Protein AF-A0A243RMI8-F1 (afdb_monomer)

Secondary structure (DSSP, 8-state):
------PPPPPPP-PPP----------------------S--------------------S------S-PPP---S-TTTHHHHHHHHHHHTT--HHHHHHHHHHHHHHHHHHHHHHHHHHT-TT-----GGGGTT-HHHHHHHHHHHHGGGSHHHHHHHHHHHHHHHHTTS-TT----HHHHHHHHHHHHHHHHHHHHHHHHHT-S-EEEEESS--HHHHGGGSTT-S--PPTTEEEEE-----

Structure (mmCIF, N/CA/C/O backbone):
data_AF-A0A243RMI8-F1
#
_entry.id   AF-A0A243RMI8-F1
#
loop_
_atom_site.group_PDB
_atom_site.id
_atom_site.type_symbol
_atom_site.label_atom_id
_atom_site.label_alt_id
_atom_site.label_comp_id
_atom_site.label_asym_id
_atom_site.label_entity_id
_atom_site.label_seq_id
_atom_site.pdbx_PDB_ins_code
_atom_site.Cartn_x
_atom_site.Cartn_y
_atom_site.Cartn_z
_atom_site.occupancy
_atom_site.B_iso_or_equiv
_atom_site.auth_seq_id
_atom_site.auth_comp_id
_atom_site.auth_asym_id
_atom_site.auth_atom_id
_atom_site.pdbx_PDB_model_num
ATOM 1 N N . MET A 1 1 ? 56.119 -25.050 -48.990 1.00 45.88 1 MET A N 1
ATOM 2 C CA . MET A 1 1 ? 56.875 -24.912 -47.726 1.00 45.88 1 MET A CA 1
ATOM 3 C C . MET A 1 1 ? 56.709 -23.487 -47.229 1.00 45.88 1 MET A C 1
ATOM 5 O O . MET A 1 1 ? 56.908 -22.583 -48.027 1.00 45.88 1 MET A O 1
ATOM 9 N N . GLY A 1 2 ? 56.338 -23.316 -45.955 1.00 44.62 2 GLY A N 1
ATOM 10 C CA . GLY A 1 2 ? 56.196 -22.021 -45.273 1.00 44.62 2 GLY A CA 1
ATOM 11 C C . GLY A 1 2 ? 54.748 -21.701 -44.867 1.00 44.62 2 GLY A C 1
ATOM 12 O O . GLY A 1 2 ? 53.971 -21.329 -45.742 1.00 44.62 2 GLY A O 1
ATOM 13 N N . PRO A 1 3 ? 54.362 -21.868 -43.586 1.00 52.00 3 PRO A N 1
ATOM 14 C CA . PRO A 1 3 ? 53.017 -21.576 -43.097 1.00 52.00 3 PRO A CA 1
ATOM 15 C C . PRO A 1 3 ? 52.927 -20.136 -42.568 1.00 52.00 3 PRO A C 1
ATOM 17 O O . PRO A 1 3 ? 53.835 -19.669 -41.885 1.00 52.00 3 PRO A O 1
ATOM 20 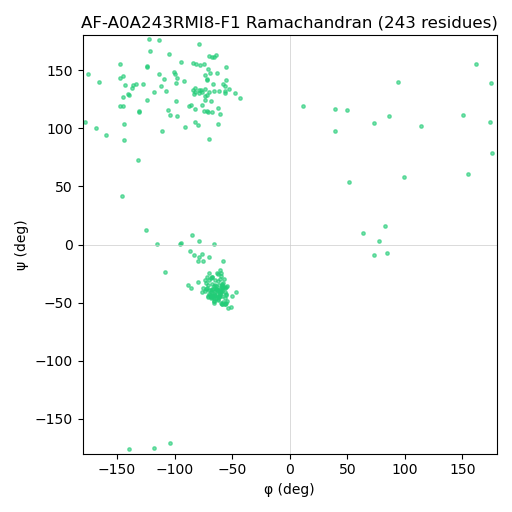N N . LEU A 1 4 ? 51.811 -19.452 -42.822 1.00 49.34 4 LEU A N 1
ATOM 21 C CA . LEU A 1 4 ? 51.423 -18.262 -42.063 1.00 49.34 4 LEU A CA 1
ATOM 22 C C . LEU A 1 4 ? 50.196 -18.609 -41.221 1.00 49.34 4 LEU A C 1
ATOM 24 O O . LEU A 1 4 ? 49.066 -18.648 -41.701 1.00 49.34 4 LEU A O 1
ATOM 28 N N . GLN A 1 5 ? 50.485 -18.921 -39.959 1.00 48.91 5 GLN A N 1
ATOM 29 C CA . GLN A 1 5 ? 49.562 -18.844 -38.834 1.00 48.91 5 GLN A CA 1
ATOM 30 C C . GLN A 1 5 ? 49.193 -17.373 -38.598 1.00 48.91 5 GLN A C 1
ATOM 32 O O . GLN A 1 5 ? 50.071 -16.515 -38.540 1.00 48.91 5 GLN A O 1
ATOM 37 N N . GLY A 1 6 ? 47.898 -17.102 -38.460 1.00 41.38 6 GLY A N 1
ATOM 38 C CA . GLY A 1 6 ? 47.343 -15.821 -38.032 1.00 41.38 6 GLY A CA 1
ATOM 39 C C . GLY A 1 6 ? 46.093 -16.084 -37.196 1.00 41.38 6 GLY A C 1
ATOM 40 O O . GLY A 1 6 ? 45.227 -16.852 -37.607 1.00 41.38 6 GLY A O 1
ATOM 41 N N . ASP A 1 7 ? 46.082 -15.503 -36.003 1.00 46.22 7 ASP A N 1
ATOM 42 C CA . ASP A 1 7 ? 45.309 -15.865 -34.814 1.00 46.22 7 ASP A CA 1
ATOM 43 C C . ASP A 1 7 ? 43.767 -15.677 -34.857 1.00 46.22 7 ASP A C 1
ATOM 45 O O . ASP A 1 7 ? 43.243 -14.902 -35.661 1.00 46.22 7 ASP A O 1
ATOM 49 N N . PRO A 1 8 ? 43.032 -16.353 -33.939 1.00 49.53 8 PRO A N 1
ATOM 50 C CA . PRO A 1 8 ? 41.584 -16.214 -33.696 1.00 49.53 8 PRO A CA 1
ATOM 51 C C . PRO A 1 8 ? 41.202 -14.960 -32.848 1.00 49.53 8 PRO A C 1
ATOM 53 O O . PRO A 1 8 ? 42.080 -14.237 -32.377 1.00 49.53 8 PRO A O 1
ATOM 56 N N . PRO A 1 9 ? 39.894 -14.639 -32.679 1.00 40.59 9 PRO A N 1
ATOM 57 C CA . PRO A 1 9 ? 39.406 -13.269 -32.492 1.00 40.59 9 PRO A CA 1
ATOM 58 C C . PRO A 1 9 ? 39.596 -12.671 -31.090 1.00 40.59 9 PRO A C 1
ATOM 60 O O . PRO A 1 9 ? 39.623 -13.356 -30.070 1.00 40.59 9 PRO A O 1
ATOM 63 N N . ALA A 1 10 ? 39.655 -11.337 -31.082 1.00 37.22 10 ALA A N 1
ATOM 64 C CA . ALA A 1 10 ? 39.884 -10.474 -29.934 1.00 37.22 10 ALA A CA 1
ATOM 65 C C . ALA A 1 10 ? 38.884 -10.664 -28.778 1.00 37.22 10 ALA A C 1
ATOM 67 O O . ALA A 1 10 ? 37.664 -10.625 -28.943 1.00 37.22 10 ALA A O 1
ATOM 68 N N . CYS A 1 11 ? 39.458 -10.770 -27.581 1.00 32.94 11 CYS A N 1
ATOM 69 C CA . CYS A 1 11 ? 38.806 -10.679 -26.285 1.00 32.94 11 CYS A CA 1
ATOM 70 C C . CYS A 1 11 ? 38.062 -9.346 -26.086 1.00 32.94 11 CYS A C 1
ATOM 72 O O . CYS A 1 11 ? 38.587 -8.264 -26.355 1.00 32.94 11 CYS A O 1
ATOM 74 N N . PHE A 1 12 ? 36.866 -9.436 -25.503 1.00 38.78 12 PHE A N 1
ATOM 75 C CA . PHE A 1 12 ? 36.129 -8.320 -24.911 1.00 38.78 12 PHE A CA 1
ATOM 76 C C . PHE A 1 12 ? 36.968 -7.612 -23.830 1.00 38.78 12 PHE A C 1
ATOM 78 O O . PHE A 1 12 ? 37.460 -8.283 -22.918 1.00 38.78 12 PHE A O 1
ATOM 85 N N . PRO A 1 13 ? 37.104 -6.274 -23.844 1.00 39.97 13 PRO A N 1
ATOM 86 C CA . PRO A 1 13 ? 37.744 -5.574 -22.745 1.00 39.97 13 PRO A CA 1
ATOM 87 C C . PRO A 1 13 ? 36.787 -5.414 -21.556 1.00 39.97 13 PRO A C 1
ATOM 89 O O . PRO A 1 13 ? 35.638 -4.989 -21.678 1.00 39.97 13 PRO A O 1
ATOM 92 N N . HIS A 1 14 ? 37.329 -5.733 -20.384 1.00 35.00 14 HIS A N 1
ATOM 93 C CA . HIS A 1 14 ? 36.782 -5.492 -19.057 1.00 35.00 14 HIS A CA 1
ATOM 94 C C . HIS A 1 14 ? 36.170 -4.090 -18.892 1.00 35.00 14 HIS A C 1
ATOM 96 O O . HIS A 1 14 ? 36.841 -3.068 -19.059 1.00 35.00 14 HIS A O 1
ATOM 102 N N . ALA A 1 15 ? 34.909 -4.048 -18.458 1.00 34.84 15 ALA A N 1
ATOM 103 C CA . ALA A 1 15 ? 34.264 -2.841 -17.961 1.00 34.84 15 ALA A CA 1
ATOM 104 C C . ALA A 1 15 ? 34.989 -2.335 -16.700 1.00 34.84 15 ALA A C 1
ATOM 106 O O . ALA A 1 15 ? 35.036 -3.012 -15.672 1.00 34.84 15 ALA A O 1
ATOM 107 N N . ARG A 1 16 ? 35.562 -1.129 -16.774 1.00 36.12 16 ARG A N 1
ATOM 108 C CA . ARG A 1 16 ? 36.109 -0.415 -15.612 1.00 36.12 16 ARG A CA 1
ATOM 109 C C . ARG A 1 16 ? 34.970 0.141 -14.741 1.00 36.12 16 ARG A C 1
ATOM 111 O O . ARG A 1 16 ? 33.963 0.593 -15.286 1.00 36.12 16 ARG A O 1
ATOM 118 N N . PRO A 1 17 ? 35.126 0.192 -13.406 1.00 36.47 17 PRO A N 1
ATOM 119 C CA . PRO A 1 17 ? 34.161 0.848 -12.533 1.00 36.47 17 PRO A CA 1
ATOM 120 C C . PRO A 1 17 ? 34.183 2.367 -12.759 1.00 36.47 17 PRO A C 1
ATOM 122 O O . PRO A 1 17 ? 35.222 3.017 -12.638 1.00 36.47 17 PRO A O 1
ATOM 125 N N . PHE A 1 18 ? 33.025 2.940 -13.087 1.00 36.47 18 PHE A N 1
ATOM 126 C CA . PHE A 1 18 ? 32.866 4.382 -13.254 1.00 36.47 18 PHE A CA 1
ATOM 127 C C . PHE A 1 18 ? 32.951 5.100 -11.897 1.00 36.47 18 PHE A C 1
ATOM 129 O O . PHE A 1 18 ? 32.071 4.977 -11.043 1.00 36.47 18 PHE A O 1
ATOM 136 N N . HIS A 1 19 ? 34.000 5.904 -11.727 1.00 32.19 19 HIS A N 1
ATOM 137 C CA . HIS A 1 19 ? 34.075 6.952 -10.714 1.00 32.19 19 HIS A CA 1
ATOM 138 C C . HIS A 1 19 ? 33.138 8.104 -11.108 1.00 32.19 19 HIS A C 1
ATOM 140 O O . HIS A 1 19 ? 33.372 8.784 -12.105 1.00 32.19 19 HIS A O 1
ATOM 146 N N . GLN A 1 20 ? 32.090 8.361 -10.320 1.00 37.81 20 GLN A N 1
ATOM 147 C CA . GLN A 1 20 ? 31.315 9.597 -10.455 1.00 37.81 20 GLN A CA 1
ATOM 148 C C . GLN A 1 20 ? 32.048 10.771 -9.777 1.00 37.81 20 GLN A C 1
ATOM 150 O O . GLN A 1 20 ? 32.417 10.655 -8.602 1.00 37.81 20 GLN A O 1
ATOM 155 N N . PRO A 1 21 ? 32.219 11.924 -10.451 1.00 31.17 21 PRO A N 1
ATOM 156 C CA . PRO A 1 21 ? 32.697 13.137 -9.804 1.00 31.17 21 PRO A CA 1
ATOM 157 C C . PRO A 1 21 ? 31.623 13.696 -8.862 1.00 31.17 21 PRO A C 1
ATOM 159 O O . PRO A 1 21 ? 30.456 13.859 -9.224 1.00 31.17 21 PRO A O 1
ATOM 162 N N . ARG A 1 22 ? 32.031 14.022 -7.630 1.00 36.34 22 ARG A N 1
ATOM 163 C CA . ARG A 1 22 ? 31.208 14.749 -6.656 1.00 36.34 22 ARG A CA 1
ATOM 164 C C . ARG A 1 22 ? 30.853 16.124 -7.228 1.00 36.34 22 ARG A C 1
ATOM 166 O O . ARG A 1 22 ? 31.725 16.981 -7.330 1.00 36.34 22 ARG A O 1
ATOM 173 N N . ARG A 1 23 ? 29.576 16.354 -7.544 1.00 29.33 23 ARG A N 1
ATOM 174 C CA . ARG A 1 23 ? 29.032 17.705 -7.755 1.00 29.33 23 ARG A CA 1
ATOM 175 C C . ARG A 1 23 ? 28.288 18.211 -6.509 1.00 29.33 23 ARG A C 1
ATOM 177 O O . ARG A 1 23 ? 27.745 17.406 -5.747 1.00 29.33 23 ARG A O 1
ATOM 184 N N . PRO A 1 24 ? 28.345 19.530 -6.255 1.00 28.62 24 PRO A N 1
ATOM 185 C CA . PRO A 1 24 ? 28.038 20.138 -4.966 1.00 28.62 24 PRO A CA 1
ATOM 186 C C . PRO A 1 24 ? 26.547 20.095 -4.621 1.00 28.62 24 PRO A C 1
ATOM 188 O O . PRO A 1 24 ? 25.669 20.107 -5.481 1.00 28.62 24 PRO A O 1
ATOM 191 N N . ARG A 1 25 ? 26.276 20.051 -3.312 1.00 34.84 25 ARG A N 1
ATOM 192 C CA . ARG A 1 25 ? 24.936 20.074 -2.721 1.00 34.84 25 ARG A CA 1
ATOM 193 C C . ARG A 1 25 ? 24.228 21.390 -3.055 1.00 34.84 25 ARG A C 1
ATOM 195 O O . ARG A 1 25 ? 24.451 22.383 -2.376 1.00 34.84 25 ARG A O 1
ATOM 202 N N . ALA A 1 26 ? 23.297 21.352 -4.000 1.00 27.03 26 ALA A N 1
ATOM 203 C CA . ALA A 1 26 ? 22.179 22.286 -4.050 1.00 27.03 26 ALA A CA 1
ATOM 204 C C . ALA A 1 26 ? 20.924 21.542 -3.569 1.00 27.03 26 ALA A C 1
ATOM 206 O O . ALA A 1 26 ? 20.466 20.593 -4.201 1.00 27.03 26 ALA A O 1
ATOM 207 N N . ARG A 1 27 ? 20.403 21.923 -2.398 1.00 27.81 27 ARG A N 1
ATOM 208 C CA . ARG A 1 27 ? 19.073 21.517 -1.928 1.00 27.81 27 ARG A CA 1
ATOM 209 C C . ARG A 1 27 ? 18.151 22.728 -2.063 1.00 27.81 27 ARG A C 1
ATOM 211 O O . ARG A 1 27 ? 18.365 23.683 -1.321 1.00 27.81 27 ARG A O 1
ATOM 218 N N . PRO A 1 28 ? 17.113 22.690 -2.909 1.00 27.44 28 PRO A N 1
ATOM 219 C CA . PRO A 1 28 ? 15.954 23.544 -2.719 1.00 27.44 28 PRO A CA 1
ATOM 220 C C . PRO A 1 28 ? 15.245 23.067 -1.449 1.00 27.44 28 PRO A C 1
ATOM 222 O O . PRO A 1 28 ? 14.791 21.924 -1.354 1.00 27.44 28 PRO A O 1
ATOM 225 N N . GLY A 1 29 ? 15.251 23.918 -0.428 1.00 26.33 29 GLY A N 1
ATOM 226 C CA . GLY A 1 29 ? 14.436 23.744 0.761 1.00 26.33 29 GLY A CA 1
ATOM 227 C C . GLY A 1 29 ? 12.998 24.149 0.463 1.00 26.33 29 GLY A C 1
ATOM 228 O O . GLY A 1 29 ? 12.755 25.218 -0.080 1.00 26.33 29 GLY A O 1
ATOM 229 N N . SER A 1 30 ? 12.055 23.307 0.869 1.00 25.58 30 SER A N 1
ATOM 230 C CA . SER A 1 30 ? 10.681 23.707 1.149 1.00 25.58 30 SER A CA 1
ATOM 231 C C . SER A 1 30 ? 10.330 23.110 2.511 1.00 25.58 30 SER A C 1
ATOM 233 O O . SER A 1 30 ? 10.407 21.898 2.730 1.00 25.58 30 SER A O 1
ATOM 235 N N . PHE A 1 31 ? 10.102 24.009 3.463 1.00 24.55 31 PHE A N 1
ATOM 236 C CA . PHE A 1 31 ? 9.778 23.773 4.863 1.00 24.55 31 PHE A CA 1
ATOM 237 C C . PHE A 1 31 ? 8.339 24.231 5.096 1.00 24.55 31 PHE A C 1
ATOM 239 O O . PHE A 1 31 ? 8.018 25.357 4.741 1.00 24.55 31 PHE A O 1
ATOM 246 N N . ALA A 1 32 ? 7.549 23.442 5.827 1.00 23.20 32 ALA A N 1
ATOM 247 C CA . ALA A 1 32 ? 6.541 23.969 6.748 1.00 23.20 32 ALA A CA 1
ATOM 248 C C . ALA A 1 32 ? 6.162 22.906 7.795 1.00 23.20 32 ALA A C 1
ATOM 250 O O . ALA A 1 32 ? 5.294 22.065 7.591 1.00 23.20 32 ALA A O 1
ATOM 251 N N . VAL A 1 33 ? 6.826 22.961 8.949 1.00 22.22 33 VAL A N 1
ATOM 252 C CA . VAL A 1 33 ? 6.236 22.598 10.243 1.00 22.22 33 VAL A CA 1
ATOM 253 C C . VAL A 1 33 ? 6.572 23.751 11.171 1.00 22.22 33 VAL A C 1
ATOM 255 O O . VAL A 1 33 ? 7.743 23.960 11.488 1.00 22.22 33 VAL A O 1
ATOM 258 N N . ARG A 1 34 ? 5.558 24.483 11.632 1.00 23.44 34 ARG A N 1
ATOM 259 C CA . ARG A 1 34 ? 5.648 25.251 12.874 1.00 23.44 34 ARG A CA 1
ATOM 260 C C . ARG A 1 34 ? 4.313 25.230 13.604 1.00 23.44 34 ARG A C 1
ATOM 262 O O . ARG A 1 34 ? 3.398 25.979 13.296 1.00 23.44 34 ARG A O 1
ATOM 269 N N . ALA A 1 35 ? 4.279 24.413 14.648 1.00 23.88 35 ALA A N 1
ATOM 270 C CA . ALA A 1 35 ? 3.612 24.780 15.881 1.00 23.88 35 ALA A CA 1
ATOM 271 C C . ALA A 1 35 ? 4.487 25.821 16.604 1.00 23.88 35 ALA A C 1
ATOM 273 O O . ALA A 1 35 ? 5.666 25.561 16.851 1.00 23.88 35 ALA A O 1
ATOM 274 N N . ARG A 1 36 ? 3.920 26.989 16.923 1.00 26.91 36 ARG A N 1
ATOM 275 C CA . ARG A 1 36 ? 4.076 27.685 18.217 1.00 26.91 36 ARG A CA 1
ATOM 276 C C . ARG A 1 36 ? 3.236 28.960 18.222 1.00 26.91 36 ARG A C 1
ATOM 278 O O . ARG A 1 36 ? 3.610 29.977 17.650 1.00 26.91 36 ARG A O 1
ATOM 285 N N . LEU A 1 37 ? 2.125 28.888 18.946 1.00 26.30 37 LEU A N 1
ATOM 286 C CA . LEU A 1 37 ? 1.492 30.040 19.570 1.00 26.30 37 LEU A CA 1
ATOM 287 C C . LEU A 1 37 ? 2.459 30.675 20.584 1.00 26.30 37 LEU A C 1
ATOM 289 O O . LEU A 1 37 ? 2.953 29.983 21.477 1.00 26.30 37 LEU A O 1
ATOM 293 N N . ARG A 1 38 ? 2.618 32.002 20.534 1.00 27.98 38 ARG A N 1
ATOM 294 C CA . ARG A 1 38 ? 2.615 32.828 21.751 1.00 27.98 38 ARG A CA 1
ATOM 295 C C . ARG A 1 38 ? 2.021 34.221 21.490 1.00 27.98 38 ARG A C 1
ATOM 297 O O . ARG A 1 38 ? 2.511 34.975 20.665 1.00 27.98 38 ARG A O 1
ATOM 304 N N . LYS A 1 39 ? 0.938 34.452 22.240 1.00 29.89 39 LYS A N 1
ATOM 305 C CA . LYS A 1 39 ? 0.170 35.651 22.624 1.00 29.89 39 LYS A CA 1
ATOM 306 C C . LYS A 1 39 ? 0.428 36.993 21.919 1.00 29.89 39 LYS A C 1
ATOM 308 O O . LYS A 1 39 ? 1.424 37.656 22.171 1.00 29.89 39 LYS A O 1
ATOM 313 N N . GLY A 1 40 ? -0.641 37.479 21.288 1.00 29.75 40 GLY A N 1
ATOM 314 C CA . GLY A 1 40 ? -0.995 38.894 21.191 1.00 29.75 40 GLY A CA 1
ATOM 315 C C . GLY A 1 40 ? -2.422 39.040 20.654 1.00 29.75 40 GLY A C 1
ATOM 316 O O . GLY A 1 40 ? -2.615 38.922 19.455 1.00 29.75 40 GLY A O 1
ATOM 317 N N . LYS A 1 41 ? -3.392 39.282 21.552 1.00 27.83 41 LYS A N 1
ATOM 318 C CA . LYS A 1 41 ? -4.857 39.427 21.346 1.00 27.83 41 LYS A CA 1
ATOM 319 C C . LYS A 1 41 ? -5.655 38.143 21.043 1.00 27.83 41 LYS A C 1
ATOM 321 O O . LYS A 1 41 ? -5.657 37.609 19.944 1.00 27.83 41 LYS A O 1
ATOM 326 N N . ALA A 1 42 ? -6.374 37.689 22.071 1.00 38.84 42 ALA A N 1
ATOM 327 C CA . ALA A 1 42 ? -7.432 36.679 22.003 1.00 38.84 42 ALA A CA 1
ATOM 328 C C . ALA A 1 42 ? -8.775 37.325 21.609 1.00 38.84 42 ALA A C 1
ATOM 330 O O . ALA A 1 42 ? -8.987 38.498 21.924 1.00 38.84 42 ALA A O 1
ATOM 331 N N . PRO A 1 43 ? -9.712 36.553 21.033 1.00 29.05 43 PRO A N 1
ATOM 332 C CA . PRO A 1 43 ? -10.990 36.406 21.737 1.00 29.05 43 PRO A CA 1
ATOM 333 C C . PRO A 1 43 ? -11.603 34.985 21.697 1.00 29.05 43 PRO A C 1
ATOM 335 O O . PRO A 1 43 ? -11.752 34.375 20.649 1.00 29.05 43 PRO A O 1
ATOM 338 N N 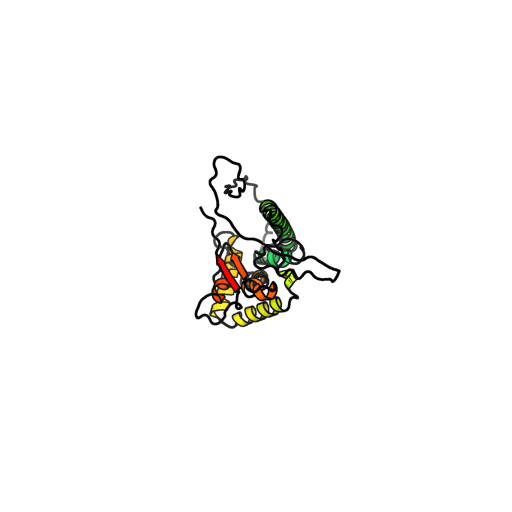. ARG A 1 44 ? -11.949 34.528 22.911 1.00 24.48 44 ARG A N 1
ATOM 339 C CA . ARG A 1 44 ? -13.128 33.771 23.402 1.00 24.48 44 ARG A CA 1
ATOM 340 C C . ARG A 1 44 ? -13.750 32.631 22.559 1.00 24.48 44 ARG A C 1
ATOM 342 O O . ARG A 1 44 ? -14.396 32.864 21.547 1.00 24.48 44 ARG A O 1
ATOM 349 N N . PHE A 1 45 ? -13.682 31.423 23.133 1.00 28.30 45 PHE A N 1
ATOM 350 C CA . PHE A 1 45 ? -14.582 30.278 22.905 1.00 28.30 45 PHE A CA 1
ATOM 351 C C . PHE A 1 45 ? -15.881 30.414 23.730 1.00 28.30 45 PHE A C 1
ATOM 353 O O . PHE A 1 45 ? -15.817 31.001 24.816 1.00 28.30 45 PHE A O 1
ATOM 360 N N . PRO A 1 46 ? -17.008 29.796 23.322 1.00 26.20 46 PRO A N 1
ATOM 361 C CA . PRO A 1 46 ? -18.079 29.401 24.235 1.00 26.20 46 PRO A CA 1
ATOM 362 C C . PRO A 1 46 ? -17.940 27.929 24.716 1.00 26.20 46 PRO A C 1
ATOM 364 O O . PRO A 1 46 ? -17.260 27.142 24.053 1.00 26.20 46 PRO A O 1
ATOM 367 N N . PRO A 1 47 ? -18.531 27.556 25.876 1.00 26.70 47 PRO A N 1
ATOM 368 C CA . PRO A 1 47 ? -18.103 26.411 26.688 1.00 26.70 47 PRO A CA 1
ATOM 369 C C . PRO A 1 47 ? -19.110 25.240 26.782 1.00 26.70 47 PRO A C 1
ATOM 371 O O . PRO A 1 47 ? -20.269 25.375 26.402 1.00 26.70 47 PRO A O 1
ATOM 374 N N . ALA A 1 48 ? -18.643 24.180 27.469 1.00 22.92 48 ALA A N 1
ATOM 375 C CA . ALA A 1 48 ? -19.385 23.137 28.210 1.00 22.92 48 ALA A CA 1
ATOM 376 C C . ALA A 1 48 ? -19.709 21.838 27.417 1.00 22.92 48 ALA A C 1
ATOM 378 O O . ALA A 1 48 ? -19.991 21.898 26.231 1.00 22.92 48 ALA A O 1
ATOM 379 N N . LEU A 1 49 ? -19.625 20.608 27.953 1.00 20.59 49 LEU A N 1
ATOM 380 C CA . LEU A 1 49 ? -19.670 20.092 29.331 1.00 20.59 49 LEU A CA 1
ATOM 381 C C . LEU A 1 49 ? -18.783 18.831 29.511 1.00 20.59 49 LEU A C 1
ATOM 383 O O . LEU A 1 49 ? -18.552 18.067 28.581 1.00 20.59 49 LEU A O 1
ATOM 387 N N . SER A 1 50 ? -18.356 18.618 30.754 1.00 23.52 50 SER A N 1
ATOM 388 C CA . SER A 1 50 ? -17.826 17.383 31.379 1.00 23.52 50 SER A CA 1
ATOM 389 C C . SER A 1 50 ? -18.810 17.012 32.525 1.00 23.52 50 SER A C 1
ATOM 391 O O . SER A 1 50 ? -19.716 17.822 32.749 1.00 23.52 50 SER A O 1
ATOM 393 N N . PRO A 1 51 ? -18.624 15.996 33.407 1.00 37.44 51 PRO A N 1
ATOM 394 C CA . PRO A 1 51 ? -17.888 14.711 33.380 1.00 37.44 51 PRO A CA 1
ATOM 395 C C . PRO A 1 51 ? -18.687 13.546 34.064 1.00 37.44 51 PRO A C 1
ATOM 397 O O . PRO A 1 51 ? -19.794 13.766 34.542 1.00 37.44 51 PRO A O 1
ATOM 400 N N . ALA A 1 52 ? -18.105 12.336 34.186 1.00 21.62 52 ALA A N 1
ATOM 401 C CA . ALA A 1 52 ? -18.129 11.427 35.370 1.00 21.62 52 ALA A CA 1
ATOM 402 C C . ALA A 1 52 ? -17.736 9.989 34.956 1.00 21.62 52 ALA A C 1
ATOM 404 O O . ALA A 1 52 ? -18.018 9.594 33.835 1.00 21.62 52 ALA A O 1
ATOM 405 N N . ALA A 1 53 ? -17.208 9.072 35.769 1.00 24.14 53 ALA A N 1
ATOM 406 C CA . ALA A 1 53 ? -16.303 9.020 36.922 1.00 24.14 53 ALA A CA 1
ATOM 407 C C . ALA A 1 53 ? -16.099 7.507 37.204 1.00 24.14 53 ALA A C 1
ATOM 409 O O . ALA A 1 53 ? -17.042 6.739 37.032 1.00 24.14 53 ALA A O 1
ATOM 410 N N . GLY A 1 54 ? -14.920 7.070 37.669 1.00 22.67 54 GLY A N 1
ATOM 411 C CA . GLY A 1 54 ? -14.743 5.729 38.260 1.00 22.67 54 GLY A CA 1
ATOM 412 C C . GLY A 1 54 ? -13.348 5.115 38.085 1.00 22.67 54 GLY A C 1
ATOM 413 O O . GLY A 1 54 ? -12.949 4.768 36.981 1.00 22.67 54 GLY A O 1
ATOM 414 N N . ARG A 1 55 ? -12.606 4.981 39.192 1.00 23.86 55 ARG A N 1
ATOM 415 C CA . ARG A 1 55 ? -11.335 4.230 39.352 1.00 23.86 55 ARG A CA 1
ATOM 416 C C . ARG A 1 55 ? -11.623 2.901 40.112 1.00 23.86 55 ARG A C 1
ATOM 418 O O . ARG A 1 55 ? -12.764 2.710 40.514 1.00 23.86 55 ARG A O 1
ATOM 425 N N . PRO A 1 56 ? -10.612 2.117 40.547 1.00 38.81 56 PRO A N 1
ATOM 426 C CA . PRO A 1 56 ? -9.759 1.180 39.797 1.00 38.81 56 PRO A CA 1
ATOM 427 C C . PRO A 1 56 ? -9.842 -0.261 40.384 1.00 38.81 56 PRO A C 1
ATOM 429 O O . PRO A 1 56 ? -10.460 -0.430 41.426 1.00 38.81 56 PRO A O 1
ATOM 432 N N . LEU A 1 57 ? -9.180 -1.276 39.787 1.00 22.12 57 LEU A N 1
ATOM 433 C CA . LEU A 1 57 ? -8.368 -2.310 40.490 1.00 22.12 57 LEU A CA 1
ATOM 434 C C . LEU A 1 57 ? -7.815 -3.438 39.571 1.00 22.12 57 LEU A C 1
ATOM 436 O O . L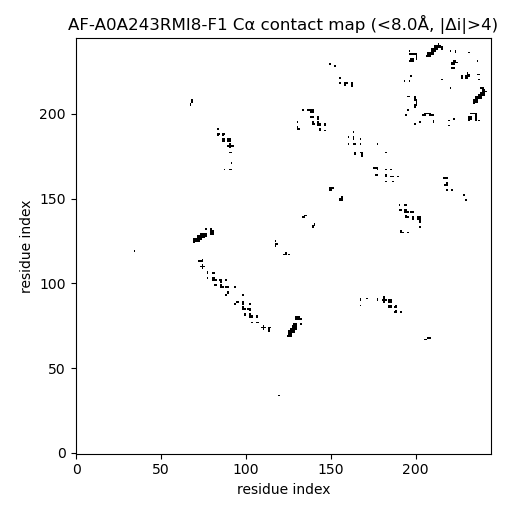EU A 1 57 ? -8.493 -3.947 38.689 1.00 22.12 57 LEU A O 1
ATOM 440 N N . SER A 1 58 ? -6.552 -3.779 39.867 1.00 22.12 58 SER A N 1
ATOM 441 C CA . SER A 1 58 ? -5.727 -4.999 39.694 1.00 22.12 58 SER A CA 1
ATOM 442 C C . SER A 1 58 ? -5.582 -5.782 38.368 1.00 22.12 58 SER A C 1
ATOM 444 O O . SER A 1 58 ? -6.471 -6.491 37.915 1.00 22.12 58 SER A O 1
ATOM 446 N N . THR A 1 59 ? -4.327 -5.764 37.892 1.00 28.86 59 THR A N 1
ATOM 447 C CA . THR A 1 59 ? -3.480 -6.870 37.381 1.00 28.86 59 THR A CA 1
ATOM 448 C C . THR A 1 59 ? -4.111 -7.975 36.528 1.00 28.86 59 THR A C 1
ATOM 450 O O . THR A 1 59 ? -4.534 -9.013 37.024 1.00 28.86 59 THR A O 1
ATOM 453 N N . GLY A 1 60 ? -3.972 -7.813 35.213 1.00 22.97 60 GLY A N 1
ATOM 454 C CA . GLY A 1 60 ? -4.127 -8.852 34.201 1.00 22.97 60 GLY A CA 1
ATOM 455 C C . GLY A 1 60 ? -3.546 -8.354 32.878 1.00 22.97 60 GLY A C 1
ATOM 456 O O . GLY A 1 60 ? -3.616 -7.174 32.563 1.00 22.97 60 GLY A O 1
ATOM 457 N N . ARG A 1 61 ? -2.860 -9.228 32.157 1.00 27.70 61 ARG A N 1
ATOM 458 C CA . ARG A 1 61 ? -1.979 -8.948 31.018 1.00 27.70 61 ARG A CA 1
ATOM 459 C C . ARG A 1 61 ? -2.785 -8.599 29.744 1.00 27.70 61 ARG A C 1
ATOM 461 O O . ARG A 1 61 ? -3.880 -9.112 29.569 1.00 27.70 61 ARG A O 1
ATOM 468 N N . VAL A 1 62 ? -2.146 -7.846 28.831 1.00 28.72 62 VAL A N 1
ATOM 469 C CA . VAL A 1 62 ? -2.579 -7.367 27.486 1.00 28.72 62 VAL A CA 1
ATOM 470 C C . VAL A 1 62 ? -3.370 -6.041 27.494 1.00 28.72 62 VAL A C 1
ATOM 472 O O . VAL A 1 62 ? -4.524 -6.035 27.904 1.00 28.72 62 VAL A O 1
ATOM 475 N N . PRO A 1 63 ? -2.824 -4.908 26.994 1.00 33.38 63 PRO A N 1
ATOM 476 C CA . PRO A 1 63 ? -3.634 -3.711 26.817 1.00 33.38 63 PRO A CA 1
ATOM 477 C C . PRO A 1 63 ? -4.455 -3.839 25.527 1.00 33.38 63 PRO A C 1
ATOM 479 O O . PRO A 1 63 ? -3.940 -3.644 24.427 1.00 33.38 63 PRO A O 1
ATOM 482 N N . GLN A 1 64 ? -5.742 -4.150 25.671 1.00 40.22 64 GLN A N 1
ATOM 483 C CA . GLN A 1 64 ? -6.768 -3.629 24.772 1.00 40.22 64 GLN A CA 1
ATOM 484 C C . GLN A 1 64 ? -7.121 -2.227 25.279 1.00 40.22 64 GLN A C 1
ATOM 486 O O . GLN A 1 64 ? -7.757 -2.088 26.320 1.00 40.22 64 GLN A O 1
ATOM 491 N N . SER A 1 65 ? -6.673 -1.178 24.585 1.00 33.12 65 SER A N 1
ATOM 492 C CA . SER A 1 65 ? -7.210 0.167 24.800 1.00 33.12 65 SER A CA 1
ATOM 493 C C . SER A 1 65 ? -8.379 0.376 23.845 1.00 33.12 65 SER A C 1
ATOM 495 O O . SER A 1 65 ? -8.195 0.653 22.660 1.00 33.12 65 SER A O 1
ATOM 497 N N . SER A 1 66 ? -9.588 0.243 24.370 1.00 33.59 66 SER A N 1
ATOM 498 C CA . SER A 1 66 ? -10.799 0.803 23.788 1.00 33.59 66 SER A CA 1
ATOM 499 C C . SER A 1 66 ? -10.758 2.329 23.935 1.00 33.59 66 SER A C 1
ATOM 501 O O . SER A 1 66 ? -11.187 2.869 24.950 1.00 33.59 66 SER A O 1
ATOM 503 N N . SER A 1 67 ? -10.208 3.015 22.932 1.00 36.00 67 SER A N 1
ATOM 504 C CA . SER A 1 67 ? -10.393 4.454 22.710 1.00 36.00 67 SER A CA 1
ATOM 505 C C . SER A 1 67 ? -10.564 4.694 21.204 1.00 36.00 67 SER A C 1
ATOM 507 O O . SER A 1 67 ? -9.747 4.195 20.425 1.00 36.00 67 SER A O 1
ATOM 509 N N . PRO A 1 68 ? -11.616 5.406 20.760 1.00 34.06 68 PRO A N 1
ATOM 510 C CA . PRO A 1 68 ? -11.910 5.577 19.344 1.00 34.06 68 PRO A CA 1
ATOM 511 C C . PRO A 1 68 ? -11.062 6.712 18.756 1.00 34.06 68 PRO A C 1
ATOM 513 O O . PRO A 1 68 ? -11.014 7.812 19.300 1.00 34.06 68 PRO A O 1
ATOM 516 N N . GLY A 1 69 ? -10.419 6.459 17.614 1.00 33.28 69 GLY A N 1
ATOM 517 C CA . GLY A 1 69 ? -9.795 7.510 16.800 1.00 33.28 69 GLY A CA 1
ATOM 518 C C . GLY A 1 69 ? -8.282 7.673 16.973 1.00 33.28 69 GLY A C 1
ATOM 519 O O . GLY A 1 69 ? -7.799 8.757 17.285 1.00 33.28 69 GLY A O 1
ATOM 520 N N . GLY A 1 70 ? -7.510 6.616 16.717 1.00 33.62 70 GLY A N 1
ATOM 521 C CA . GLY A 1 70 ? -6.056 6.716 16.557 1.00 33.62 70 GLY A CA 1
ATOM 522 C C . GLY A 1 70 ? -5.650 6.758 15.082 1.00 33.62 70 GLY A C 1
ATOM 523 O O . GLY A 1 70 ? -5.947 5.833 14.330 1.00 33.62 70 GLY A O 1
ATOM 524 N N . ILE A 1 71 ? -4.925 7.798 14.657 1.00 35.81 71 ILE A N 1
ATOM 525 C CA . ILE A 1 71 ? -4.180 7.779 13.387 1.00 35.81 71 ILE A CA 1
ATOM 526 C C . ILE A 1 71 ? -2.919 6.932 13.609 1.00 35.81 71 ILE A C 1
ATOM 528 O O . ILE A 1 71 ? -2.094 7.255 14.462 1.00 35.81 71 ILE A O 1
ATOM 532 N N . SER A 1 72 ? -2.771 5.846 12.847 1.00 34.03 72 SER A N 1
ATOM 533 C CA . SER A 1 72 ? -1.634 4.924 12.957 1.00 34.03 72 SER A CA 1
ATOM 534 C C . SER A 1 72 ? -0.450 5.400 12.110 1.00 34.03 72 SER A C 1
AT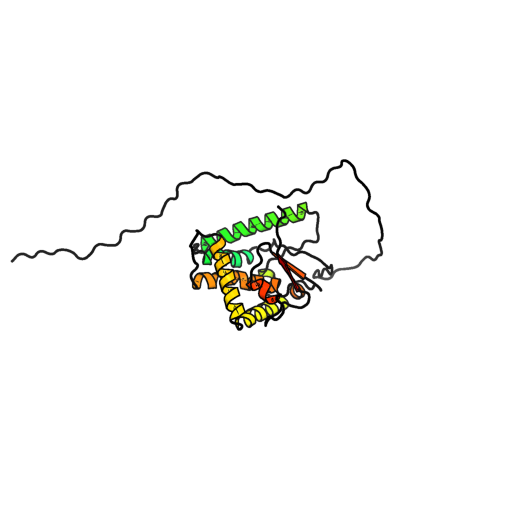OM 536 O O . SER A 1 72 ? -0.574 5.534 10.893 1.00 34.03 72 SER A O 1
ATOM 538 N N . VAL A 1 73 ? 0.713 5.656 12.723 1.00 36.16 73 VAL A N 1
ATOM 539 C CA . VAL A 1 73 ? 1.959 6.010 12.006 1.00 36.16 73 VAL A CA 1
ATOM 540 C C . VAL A 1 73 ? 3.169 5.416 12.733 1.00 36.16 73 VAL A C 1
ATOM 542 O O . VAL A 1 73 ? 3.414 5.769 13.869 1.00 36.16 73 VAL A O 1
ATOM 545 N N . SER A 1 74 ? 3.954 4.541 12.093 1.00 35.75 74 SER A N 1
ATOM 546 C CA . SER A 1 74 ? 4.807 3.519 12.745 1.00 35.75 74 SER A CA 1
ATOM 547 C C . SER A 1 74 ? 6.321 3.742 12.932 1.00 35.75 74 SER A C 1
ATOM 549 O O . SER A 1 74 ? 6.976 4.352 12.100 1.00 35.75 74 SER A O 1
ATOM 551 N N . ALA A 1 75 ? 6.878 3.173 14.018 1.00 27.64 75 ALA A N 1
ATOM 552 C CA . ALA A 1 75 ? 8.244 3.295 14.540 1.00 27.64 75 ALA A CA 1
ATOM 553 C C . ALA A 1 75 ? 8.455 2.543 15.892 1.00 27.64 75 ALA A C 1
ATOM 555 O O . ALA A 1 75 ? 8.511 3.196 16.935 1.00 27.64 75 ALA A O 1
ATOM 556 N N . ALA A 1 76 ? 8.629 1.210 15.884 1.00 24.61 76 ALA A N 1
ATOM 557 C CA . ALA A 1 76 ? 9.598 0.470 16.730 1.00 24.61 76 ALA A CA 1
ATOM 558 C C . ALA A 1 76 ? 9.448 -1.064 16.589 1.00 24.61 76 ALA A C 1
ATOM 560 O O . ALA A 1 76 ? 8.537 -1.656 17.164 1.00 24.61 76 ALA A O 1
ATOM 561 N N . GLY A 1 77 ? 10.388 -1.699 15.874 1.00 34.44 77 GLY A N 1
ATOM 562 C CA . GLY A 1 77 ? 10.554 -3.159 15.808 1.00 34.44 77 GLY A CA 1
ATOM 563 C C . GLY A 1 77 ? 11.233 -3.624 14.513 1.00 34.44 77 GLY A C 1
ATOM 564 O O . GLY A 1 77 ? 10.635 -4.371 13.762 1.00 34.44 77 GLY A O 1
ATOM 565 N N . LEU A 1 78 ? 12.470 -3.170 14.268 1.00 42.16 78 LEU A N 1
ATOM 566 C CA . LEU A 1 78 ? 13.123 -2.994 12.953 1.00 42.16 78 LEU A CA 1
ATOM 567 C C . LEU A 1 78 ? 13.479 -4.199 12.020 1.00 42.16 78 LEU A C 1
ATOM 569 O O . LEU A 1 78 ? 14.040 -3.896 10.965 1.00 42.16 78 LEU A O 1
ATOM 573 N N . PRO A 1 79 ? 13.230 -5.503 12.283 1.00 44.53 79 PRO A N 1
ATOM 574 C CA . PRO A 1 79 ? 13.554 -6.563 11.306 1.00 44.53 79 PRO A CA 1
ATOM 575 C C . PRO A 1 79 ? 12.519 -6.806 10.196 1.00 44.53 79 PRO A C 1
ATOM 577 O O . PRO A 1 79 ? 12.767 -7.632 9.325 1.00 44.53 79 PRO A O 1
ATOM 580 N N . ALA A 1 80 ? 11.327 -6.202 10.254 1.00 48.72 80 ALA A N 1
ATOM 581 C CA . ALA A 1 80 ? 10.271 -6.485 9.275 1.00 48.72 80 ALA A CA 1
ATOM 582 C C . ALA A 1 80 ? 10.029 -5.322 8.296 1.00 48.72 80 ALA A C 1
ATOM 584 O O . ALA A 1 80 ? 9.552 -5.541 7.177 1.00 48.72 80 ALA A O 1
ATOM 585 N N . TRP A 1 81 ? 10.380 -4.094 8.698 1.00 53.09 81 TRP A N 1
ATOM 586 C CA . TRP A 1 81 ? 10.353 -2.885 7.859 1.00 53.09 81 TRP A CA 1
ATOM 587 C C . TRP A 1 81 ? 11.458 -2.816 6.828 1.00 53.09 81 TRP A C 1
ATOM 589 O O . TRP A 1 81 ? 11.270 -2.247 5.746 1.00 53.09 81 TRP A O 1
ATOM 599 N N . ASP A 1 82 ? 12.606 -3.405 7.152 1.00 62.81 82 ASP A N 1
ATOM 600 C CA . ASP A 1 82 ? 13.684 -3.515 6.192 1.00 62.81 82 ASP A CA 1
ATOM 601 C C . ASP A 1 82 ? 13.266 -4.392 5.013 1.00 62.81 82 ASP A C 1
ATOM 603 O O . ASP A 1 82 ? 13.579 -4.016 3.902 1.00 62.81 82 ASP A O 1
ATOM 607 N N . GLN A 1 83 ? 12.473 -5.448 5.193 1.00 76.38 83 GLN A N 1
ATOM 608 C CA . GLN A 1 83 ? 12.116 -6.362 4.106 1.00 76.38 83 GLN A CA 1
ATOM 609 C C . GLN A 1 83 ? 11.261 -5.718 3.005 1.00 76.38 83 GLN A C 1
ATOM 611 O O . GLN A 1 83 ? 11.577 -5.874 1.830 1.00 76.38 83 GLN A O 1
ATOM 616 N N . SER A 1 84 ? 10.185 -4.991 3.339 1.00 80.94 84 SER A N 1
ATOM 617 C CA . SER A 1 84 ? 9.338 -4.351 2.311 1.00 80.94 84 SER A CA 1
ATOM 618 C C . SER A 1 84 ? 10.047 -3.178 1.633 1.00 80.94 84 SER A C 1
ATOM 620 O O . SER A 1 84 ? 9.877 -2.954 0.439 1.00 80.94 84 SER A O 1
ATOM 622 N N . THR A 1 85 ? 10.863 -2.436 2.383 1.00 85.94 85 THR A N 1
ATOM 623 C CA . THR A 1 85 ? 11.658 -1.326 1.841 1.00 85.94 85 THR A CA 1
ATOM 624 C C . THR A 1 85 ? 12.858 -1.838 1.034 1.00 85.94 85 THR A C 1
ATOM 626 O O . THR A 1 85 ? 13.200 -1.269 -0.001 1.00 85.94 85 THR A O 1
ATOM 629 N N . ALA A 1 86 ? 13.493 -2.926 1.473 1.00 88.81 86 ALA A N 1
ATOM 630 C CA . ALA A 1 86 ? 14.573 -3.599 0.761 1.00 88.81 86 ALA A CA 1
ATOM 631 C C . ALA A 1 86 ? 14.052 -4.222 -0.525 1.00 88.81 86 ALA A C 1
ATOM 633 O O . ALA A 1 86 ? 14.732 -4.093 -1.529 1.00 88.81 86 ALA A O 1
ATOM 634 N N . ALA A 1 87 ? 12.843 -4.791 -0.540 1.00 87.75 87 ALA A N 1
ATOM 635 C CA . ALA A 1 87 ? 12.212 -5.278 -1.764 1.00 87.75 87 ALA A CA 1
ATOM 636 C C . ALA A 1 87 ? 12.124 -4.181 -2.837 1.00 87.75 87 ALA A C 1
ATOM 638 O O . ALA A 1 87 ? 12.513 -4.412 -3.976 1.00 87.75 87 ALA A O 1
ATOM 639 N N . THR A 1 88 ? 11.743 -2.950 -2.474 1.00 89.75 88 THR A N 1
ATOM 640 C CA . THR A 1 88 ? 11.782 -1.808 -3.406 1.00 89.75 88 THR A CA 1
ATOM 641 C C . THR A 1 88 ? 13.199 -1.527 -3.922 1.00 89.75 88 THR A C 1
ATOM 643 O O . THR A 1 88 ? 13.387 -1.252 -5.101 1.00 89.75 88 THR A O 1
ATOM 646 N N . TYR A 1 89 ? 14.219 -1.604 -3.066 1.00 92.50 89 TYR A N 1
ATOM 647 C CA . TYR A 1 89 ? 15.612 -1.382 -3.471 1.00 92.50 89 TYR A CA 1
ATOM 648 C C . TYR A 1 89 ? 16.205 -2.511 -4.317 1.00 92.50 89 TYR A C 1
ATOM 650 O O . TYR A 1 89 ? 16.961 -2.233 -5.245 1.00 92.50 89 TYR A O 1
ATOM 658 N N . LEU A 1 90 ? 15.854 -3.758 -4.013 1.00 92.81 90 LEU A N 1
ATOM 659 C CA . LEU A 1 90 ? 16.198 -4.942 -4.794 1.00 92.81 90 LEU A CA 1
ATOM 660 C C . LEU A 1 90 ? 15.550 -4.861 -6.177 1.00 92.81 90 LEU A C 1
ATOM 662 O O . LEU A 1 90 ? 16.232 -5.015 -7.184 1.00 92.81 90 LEU A O 1
ATOM 666 N N . ALA A 1 91 ? 14.266 -4.501 -6.232 1.00 91.56 91 ALA A N 1
ATOM 667 C CA . ALA A 1 91 ? 13.540 -4.251 -7.473 1.00 91.56 91 ALA A CA 1
ATOM 668 C C . ALA A 1 91 ? 14.155 -3.108 -8.300 1.00 91.56 91 ALA A C 1
ATOM 670 O O . ALA A 1 91 ? 14.114 -3.135 -9.521 1.00 91.56 91 ALA A O 1
ATOM 671 N N . GLN A 1 92 ? 14.796 -2.127 -7.664 1.00 91.69 92 GLN A N 1
ATOM 672 C CA . GLN A 1 92 ? 15.562 -1.081 -8.355 1.00 91.69 92 GLN A CA 1
ATOM 673 C C . GLN A 1 92 ? 16.962 -1.536 -8.812 1.00 91.69 92 GLN A C 1
ATOM 675 O O . GLN A 1 92 ? 17.731 -0.727 -9.327 1.00 91.69 92 GLN A O 1
ATOM 680 N N . GLY A 1 93 ? 17.319 -2.809 -8.614 1.00 91.00 93 GLY A N 1
ATOM 681 C CA . GLY A 1 93 ? 18.593 -3.391 -9.037 1.00 91.00 93 GLY A CA 1
ATOM 682 C C . GLY A 1 93 ? 19.761 -3.145 -8.079 1.00 91.00 93 GLY A C 1
ATOM 683 O O . GLY A 1 93 ? 20.915 -3.308 -8.473 1.00 91.00 93 GLY A O 1
ATOM 684 N N . ARG A 1 94 ? 19.514 -2.737 -6.826 1.00 92.81 94 ARG A N 1
ATOM 685 C CA . ARG A 1 94 ? 20.605 -2.580 -5.851 1.00 92.81 94 ARG A CA 1
ATOM 686 C C . ARG A 1 94 ? 21.136 -3.944 -5.401 1.00 92.81 94 ARG A C 1
ATOM 688 O O . ARG A 1 94 ? 20.326 -4.833 -5.135 1.00 92.81 94 ARG A O 1
ATOM 695 N N . PRO A 1 95 ? 22.460 -4.092 -5.193 1.00 94.44 95 PRO A N 1
ATOM 696 C CA . PRO A 1 95 ? 23.018 -5.293 -4.584 1.00 94.44 95 PRO A CA 1
ATOM 697 C C . PRO A 1 95 ? 22.377 -5.572 -3.225 1.00 94.44 95 PRO A C 1
ATOM 699 O O . PRO A 1 95 ? 22.161 -4.649 -2.436 1.00 94.44 95 PRO A O 1
ATOM 702 N N . GLU A 1 96 ? 22.133 -6.843 -2.919 1.00 90.69 96 GLU A N 1
ATOM 703 C CA . GLU A 1 96 ? 21.353 -7.267 -1.754 1.00 90.69 96 GLU A CA 1
ATOM 704 C C . GLU A 1 96 ? 21.827 -6.627 -0.442 1.00 90.69 96 GLU A C 1
ATOM 706 O O . GLU A 1 96 ? 21.073 -5.933 0.248 1.00 90.69 96 GLU A O 1
ATOM 711 N N . ARG A 1 97 ? 23.120 -6.764 -0.132 1.00 91.94 97 ARG A N 1
ATOM 712 C CA . ARG A 1 97 ? 23.720 -6.179 1.075 1.00 91.94 97 ARG A CA 1
ATOM 713 C C . ARG A 1 97 ? 23.524 -4.662 1.150 1.00 91.94 97 ARG A C 1
ATOM 715 O O . ARG A 1 97 ? 23.329 -4.115 2.237 1.00 91.94 97 ARG A O 1
ATOM 722 N N . GLU A 1 98 ? 23.587 -3.968 0.015 1.00 94.12 98 GLU A N 1
ATOM 723 C CA . GLU A 1 98 ? 23.346 -2.527 -0.042 1.00 94.12 98 GLU A CA 1
ATOM 724 C C . GLU A 1 98 ? 21.867 -2.198 0.180 1.00 94.12 98 GLU A C 1
ATOM 726 O O . GLU A 1 98 ? 21.570 -1.302 0.974 1.00 94.12 98 GLU A O 1
ATOM 731 N N . ALA A 1 99 ? 20.960 -2.936 -0.464 1.00 91.19 99 ALA A N 1
ATOM 732 C CA . ALA A 1 99 ? 19.516 -2.770 -0.344 1.00 91.19 99 ALA A CA 1
ATOM 733 C C . ALA A 1 99 ? 19.063 -2.886 1.117 1.00 91.19 99 ALA A C 1
ATOM 735 O O . ALA A 1 99 ? 18.441 -1.959 1.641 1.00 91.19 99 ALA A O 1
ATOM 736 N N . TYR A 1 100 ? 19.463 -3.951 1.817 1.00 90.31 100 TYR A N 1
ATOM 737 C CA . TYR A 1 100 ? 19.128 -4.140 3.232 1.00 90.31 100 TYR A CA 1
ATOM 738 C C . TYR A 1 100 ? 19.758 -3.080 4.136 1.00 90.31 100 TYR A C 1
ATOM 740 O O . TYR A 1 100 ? 19.089 -2.521 5.012 1.00 90.31 100 TYR A O 1
ATOM 748 N N . ARG A 1 101 ? 21.039 -2.746 3.920 1.00 91.75 101 ARG A N 1
ATOM 749 C CA . ARG A 1 101 ? 21.715 -1.693 4.694 1.00 91.75 101 ARG A CA 1
ATOM 750 C C . ARG A 1 101 ? 20.998 -0.353 4.539 1.00 91.75 101 ARG A C 1
ATOM 752 O O . ARG A 1 101 ? 20.786 0.344 5.533 1.00 91.75 101 ARG A O 1
ATOM 759 N N . LYS A 1 102 ? 20.615 0.005 3.311 1.00 91.75 102 LYS A N 1
ATOM 760 C CA . LYS A 1 102 ? 19.900 1.248 3.021 1.00 91.75 102 LYS A CA 1
ATOM 761 C C . LYS A 1 102 ? 18.482 1.233 3.587 1.00 91.75 102 LYS A C 1
ATOM 763 O O . LYS A 1 102 ? 18.100 2.206 4.230 1.00 91.75 102 LYS A O 1
ATOM 768 N N . ALA A 1 103 ? 17.737 0.142 3.420 1.00 90.12 103 ALA A N 1
ATOM 769 C CA . ALA A 1 103 ? 16.404 -0.021 3.999 1.00 90.12 103 ALA A CA 1
ATOM 770 C C . ALA A 1 103 ? 16.430 0.203 5.510 1.00 90.12 103 ALA A C 1
ATOM 772 O O . ALA A 1 103 ? 15.697 1.042 6.029 1.00 90.12 103 ALA A O 1
ATOM 773 N N . ARG A 1 104 ? 17.368 -0.435 6.214 1.00 87.69 104 ARG A N 1
ATOM 774 C CA . ARG A 1 104 ? 17.538 -0.248 7.658 1.00 87.69 104 ARG A CA 1
ATOM 775 C C . ARG A 1 104 ? 17.840 1.207 8.035 1.00 87.69 104 ARG A C 1
ATOM 777 O O . ARG A 1 104 ? 17.309 1.704 9.029 1.00 87.69 104 ARG A O 1
ATOM 784 N N . ALA A 1 105 ? 18.684 1.896 7.267 1.00 89.69 105 ALA A N 1
ATOM 785 C CA . ALA A 1 105 ? 19.019 3.298 7.512 1.00 89.69 105 ALA A CA 1
ATOM 786 C C . ALA A 1 105 ? 17.810 4.230 7.308 1.00 89.69 105 ALA A C 1
ATOM 788 O O . ALA A 1 105 ? 17.502 5.036 8.191 1.00 89.69 105 ALA A O 1
ATOM 789 N N . ASP A 1 106 ? 17.093 4.086 6.191 1.00 90.12 106 ASP A N 1
ATOM 790 C CA . ASP A 1 106 ? 15.916 4.897 5.867 1.00 90.12 106 ASP A CA 1
ATOM 791 C C . ASP A 1 106 ? 14.782 4.646 6.882 1.00 90.12 106 ASP A C 1
ATOM 793 O O . ASP A 1 106 ? 14.143 5.595 7.339 1.00 90.12 106 ASP A O 1
ATOM 797 N N . MET A 1 107 ? 14.591 3.402 7.337 1.00 85.56 107 MET A N 1
ATOM 798 C CA . MET A 1 107 ? 13.596 3.060 8.364 1.00 85.56 107 MET A CA 1
ATOM 799 C C . MET A 1 107 ? 13.943 3.634 9.740 1.00 85.56 107 MET A C 1
ATOM 801 O O . MET A 1 107 ? 13.078 4.211 10.399 1.00 85.56 107 MET A O 1
ATOM 805 N N . ARG A 1 108 ? 15.215 3.600 10.160 1.00 86.06 108 ARG A N 1
ATOM 806 C CA . ARG A 1 108 ? 15.661 4.294 11.387 1.00 86.06 108 ARG A CA 1
ATOM 807 C C . ARG A 1 108 ? 15.439 5.804 11.305 1.00 86.06 108 ARG A C 1
ATOM 809 O O . ARG A 1 108 ? 15.037 6.432 12.293 1.00 86.06 108 ARG A O 1
ATOM 816 N N . GLN A 1 109 ? 15.695 6.395 10.139 1.00 88.94 109 GLN A N 1
ATOM 817 C CA . GLN A 1 109 ? 15.459 7.817 9.914 1.00 88.94 109 GLN A CA 1
ATOM 818 C C . GLN A 1 109 ? 13.963 8.148 9.979 1.00 88.94 109 GLN A C 1
ATOM 820 O O . GLN A 1 109 ? 13.593 9.113 10.654 1.00 88.94 109 GLN A O 1
ATOM 825 N N . MET A 1 110 ? 13.116 7.348 9.327 1.00 87.38 110 MET A N 1
ATOM 826 C CA . MET A 1 110 ? 11.658 7.483 9.358 1.00 87.38 110 MET A CA 1
ATOM 827 C C . MET A 1 110 ? 11.131 7.386 10.790 1.00 87.38 110 MET A C 1
ATOM 829 O O . MET A 1 110 ? 10.473 8.308 11.268 1.00 87.38 110 MET A O 1
ATOM 833 N N . ALA A 1 111 ? 11.533 6.342 11.517 1.00 83.56 111 ALA A N 1
ATOM 834 C CA . ALA A 1 111 ? 11.154 6.131 12.906 1.00 83.56 111 ALA A CA 1
ATOM 835 C C . ALA A 1 111 ? 11.505 7.330 13.799 1.00 83.56 111 ALA A C 1
ATOM 837 O O . ALA A 1 111 ? 10.704 7.788 14.612 1.00 83.56 111 ALA A O 1
ATOM 838 N N . SER A 1 112 ? 12.697 7.896 13.605 1.00 86.44 112 SER A N 1
ATOM 839 C CA . SER A 1 112 ? 13.138 9.074 14.353 1.00 86.44 112 SER A CA 1
ATOM 840 C C . SER A 1 112 ? 12.329 10.331 14.015 1.00 86.44 112 SER A C 1
ATOM 842 O O . SER A 1 112 ? 12.110 11.165 14.890 1.00 86.44 112 SER A O 1
ATOM 844 N N . ARG A 1 113 ? 11.883 10.490 12.761 1.00 88.44 113 ARG A N 1
ATOM 845 C CA . ARG A 1 113 ? 11.008 11.602 12.350 1.00 88.44 113 ARG A CA 1
ATOM 846 C C . ARG A 1 113 ? 9.615 11.471 12.955 1.00 88.44 113 ARG A C 1
ATOM 848 O O . ARG A 1 113 ? 9.105 12.461 13.465 1.00 88.44 113 ARG A O 1
ATOM 855 N N . ILE A 1 114 ? 9.053 10.265 12.943 1.00 85.12 114 ILE A N 1
ATOM 856 C CA . ILE A 1 114 ? 7.727 9.972 13.499 1.00 85.12 114 ILE A CA 1
ATOM 857 C C . ILE A 1 114 ? 7.703 10.244 15.002 1.00 85.12 114 ILE A C 1
ATOM 859 O O . ILE A 1 114 ? 6.829 10.972 15.463 1.00 85.12 114 ILE A O 1
ATOM 863 N N . ARG A 1 115 ? 8.713 9.772 15.750 1.00 83.56 115 ARG A N 1
ATOM 864 C CA . ARG A 1 115 ? 8.836 10.090 17.183 1.00 83.56 115 ARG A CA 1
ATOM 865 C C . ARG A 1 115 ? 8.861 11.595 17.439 1.00 83.56 115 ARG A C 1
ATOM 867 O O . ARG A 1 115 ? 8.041 12.084 18.198 1.00 83.56 115 ARG A O 1
ATOM 874 N N . ARG A 1 116 ? 9.719 12.348 16.739 1.00 87.06 116 ARG A N 1
ATOM 875 C CA . ARG A 1 116 ? 9.783 13.812 16.909 1.00 87.06 116 ARG A CA 1
ATOM 876 C C . ARG A 1 116 ? 8.469 14.514 16.571 1.00 87.06 116 ARG A C 1
ATOM 878 O O . ARG A 1 116 ? 8.122 15.479 17.240 1.00 87.06 116 ARG A O 1
ATOM 885 N N . ALA A 1 117 ? 7.763 14.065 15.533 1.00 85.44 117 ALA A N 1
ATOM 886 C CA . ALA A 1 117 ? 6.468 14.628 15.165 1.00 85.44 117 ALA A CA 1
ATOM 887 C C . ALA A 1 117 ? 5.414 14.365 16.250 1.00 85.44 117 ALA A C 1
ATOM 889 O O . ALA A 1 117 ? 4.689 15.283 16.620 1.00 85.44 117 ALA A O 1
ATOM 890 N N . ARG A 1 118 ? 5.386 13.148 16.807 1.00 83.69 118 ARG A N 1
ATOM 891 C CA . ARG A 1 118 ? 4.532 12.793 17.947 1.00 83.69 118 ARG A CA 1
ATOM 892 C C . ARG A 1 118 ? 4.842 13.657 19.168 1.00 83.69 118 ARG A C 1
ATOM 894 O O . ARG A 1 118 ? 3.935 14.259 19.730 1.00 83.69 118 ARG A O 1
ATOM 901 N N . ASP A 1 119 ? 6.118 13.759 19.534 1.00 84.81 119 ASP A N 1
ATOM 902 C CA . ASP A 1 119 ? 6.553 14.528 20.702 1.00 84.81 119 ASP A CA 1
ATOM 903 C C . ASP A 1 119 ? 6.200 16.021 20.536 1.00 84.81 119 ASP A C 1
ATOM 905 O O . ASP A 1 119 ? 5.735 16.664 21.473 1.00 84.81 119 ASP A O 1
ATOM 909 N N . ALA A 1 120 ? 6.339 16.569 19.323 1.00 87.25 120 ALA A N 1
ATOM 910 C CA . ALA A 1 120 ? 5.948 17.945 19.010 1.00 87.25 120 ALA A CA 1
ATOM 911 C C . ALA A 1 120 ? 4.426 18.172 19.011 1.00 87.25 120 ALA A C 1
ATOM 913 O O . ALA A 1 120 ? 3.982 19.280 19.309 1.00 87.25 120 ALA A O 1
ATOM 914 N N . ALA A 1 121 ? 3.634 17.151 18.673 1.00 83.00 121 ALA A N 1
ATOM 915 C CA . ALA A 1 121 ? 2.175 17.212 18.703 1.00 83.00 121 ALA A CA 1
ATOM 916 C C . ALA A 1 121 ? 1.603 17.132 20.129 1.00 83.00 121 ALA A C 1
ATOM 918 O O . ALA A 1 121 ? 0.422 17.411 20.318 1.00 83.00 121 ALA A O 1
ATOM 919 N N . GLY A 1 122 ? 2.409 16.736 21.123 1.00 82.75 122 GLY A N 1
ATOM 920 C CA . GLY A 1 122 ? 1.973 16.580 22.514 1.00 82.75 122 GLY A CA 1
ATOM 921 C C . GLY A 1 122 ? 0.915 15.489 22.724 1.00 82.75 122 GLY A C 1
ATOM 922 O O . GLY A 1 122 ? 0.343 15.406 23.805 1.00 82.75 122 GLY A O 1
ATOM 923 N N . ASN A 1 123 ? 0.640 14.669 21.703 1.00 68.31 123 ASN A N 1
ATOM 924 C CA . ASN A 1 123 ? -0.397 13.644 21.737 1.00 68.31 123 ASN A CA 1
ATOM 925 C C . ASN A 1 123 ? 0.216 12.273 22.058 1.00 68.31 123 ASN A C 1
ATOM 927 O O . ASN A 1 123 ? 0.944 11.695 21.246 1.00 68.31 123 ASN A O 1
ATOM 931 N N . LEU A 1 124 ? -0.089 11.773 23.256 1.00 63.38 124 LEU A N 1
ATOM 932 C CA . LEU A 1 124 ? 0.403 10.498 23.776 1.00 63.38 124 LEU A CA 1
ATOM 933 C C . LEU A 1 124 ? -0.370 9.283 23.233 1.00 63.38 124 LEU A C 1
ATOM 935 O O . LEU A 1 124 ? 0.151 8.174 23.296 1.00 63.38 124 LEU A O 1
ATOM 939 N N . GLU A 1 125 ? -1.540 9.490 22.622 1.00 72.81 125 GLU A N 1
ATOM 940 C CA . GLU A 1 125 ? -2.423 8.425 22.112 1.00 72.81 125 GLU A CA 1
ATOM 941 C C . GLU A 1 125 ? -2.056 7.951 20.691 1.00 72.81 125 GLU A C 1
ATOM 943 O O . GLU A 1 125 ? -2.789 7.194 20.057 1.00 72.81 125 GLU A O 1
ATOM 948 N N . LEU A 1 126 ? -0.927 8.404 20.135 1.00 71.81 126 LEU A N 1
ATOM 949 C CA . LEU A 1 126 ? -0.484 8.005 18.797 1.00 71.81 126 LEU A CA 1
ATOM 950 C C . LEU A 1 126 ? 0.233 6.652 18.825 1.00 71.81 126 LEU A C 1
ATOM 952 O O . LEU A 1 126 ? 1.331 6.516 19.377 1.00 71.81 126 LEU A O 1
ATOM 956 N N . TRP A 1 127 ? -0.369 5.677 18.141 1.00 74.19 127 TRP A N 1
ATOM 957 C CA . TRP A 1 127 ? 0.155 4.324 17.993 1.00 74.19 127 TRP A CA 1
ATOM 958 C C . TRP A 1 127 ? 0.883 4.123 16.677 1.00 74.19 127 TRP A C 1
ATOM 960 O O . TRP A 1 127 ? 0.547 4.652 15.618 1.00 74.19 127 TRP A O 1
ATOM 970 N N . VAL A 1 128 ? 1.937 3.329 16.781 1.00 74.75 128 VAL A N 1
ATOM 971 C CA . VAL A 1 128 ? 3.065 3.409 15.880 1.00 74.75 128 VAL A CA 1
ATOM 972 C C . VAL A 1 128 ? 3.565 1.972 15.662 1.00 74.75 128 VAL A C 1
ATOM 974 O O . VAL A 1 128 ? 4.372 1.474 16.441 1.00 74.75 128 VAL A O 1
ATOM 977 N N . SER A 1 129 ? 3.043 1.267 14.642 1.00 76.50 129 SER A N 1
ATOM 978 C CA . SER A 1 129 ? 3.277 -0.183 14.451 1.00 76.50 129 SER A CA 1
ATOM 979 C C . SER A 1 129 ? 3.644 -0.655 13.040 1.00 76.50 129 SER A C 1
ATOM 981 O O . SER A 1 129 ? 3.056 -0.262 12.033 1.00 76.50 129 SER A O 1
ATOM 983 N N . GLU A 1 130 ? 4.609 -1.568 12.976 1.00 74.94 130 GLU A N 1
ATOM 984 C CA . GLU A 1 130 ? 5.142 -2.084 11.731 1.00 74.94 130 GLU A CA 1
ATOM 985 C C . GLU A 1 130 ? 4.173 -3.047 11.023 1.00 74.94 130 GLU A C 1
ATOM 987 O O . GLU A 1 130 ? 3.703 -3.973 11.671 1.00 74.94 130 GLU A O 1
ATOM 992 N N . PHE A 1 131 ? 3.936 -2.935 9.701 1.00 77.12 131 PHE A N 1
ATOM 993 C CA . PHE A 1 131 ? 3.068 -3.897 8.984 1.00 77.12 131 PHE A CA 1
ATOM 994 C C . PHE A 1 131 ? 3.437 -5.361 9.251 1.00 77.12 131 PHE A C 1
ATOM 996 O O . PHE A 1 131 ? 2.568 -6.175 9.543 1.00 77.12 131 PHE A O 1
ATOM 1003 N N . GLY A 1 132 ? 4.733 -5.688 9.233 1.00 76.94 132 GLY A N 1
ATOM 1004 C CA . GLY A 1 132 ? 5.195 -7.054 9.475 1.00 76.94 132 GLY A CA 1
ATOM 1005 C C . GLY A 1 132 ? 4.876 -7.597 10.872 1.00 76.94 132 GLY A C 1
ATOM 1006 O O . GLY A 1 132 ? 4.720 -8.808 11.014 1.00 76.94 132 GLY A O 1
ATOM 1007 N N . ARG A 1 133 ? 4.685 -6.730 11.879 1.00 83.69 133 ARG A N 1
ATOM 1008 C CA . ARG A 1 133 ? 4.252 -7.133 13.230 1.00 83.69 133 ARG A CA 1
ATOM 1009 C C . ARG A 1 133 ? 2.866 -7.783 13.221 1.00 83.69 133 ARG A C 1
ATOM 1011 O O . ARG A 1 133 ? 2.566 -8.590 14.090 1.00 83.69 133 ARG A O 1
ATOM 1018 N N . TRP A 1 134 ? 2.046 -7.454 12.228 1.00 88.69 134 TRP A N 1
ATOM 1019 C CA . TRP A 1 134 ? 0.681 -7.953 12.082 1.00 88.69 134 TRP A CA 1
ATOM 1020 C C . TRP A 1 134 ? 0.581 -9.177 11.183 1.00 88.69 134 TRP A C 1
ATOM 1022 O O . TRP A 1 134 ? -0.510 -9.699 11.003 1.00 88.69 134 TRP A O 1
ATOM 1032 N N . SER A 1 135 ? 1.701 -9.674 10.651 1.00 87.75 135 SER A N 1
ATOM 1033 C CA . SER A 1 135 ? 1.699 -10.831 9.753 1.00 87.75 135 SER A CA 1
ATOM 1034 C C . SER A 1 135 ? 1.056 -12.076 10.374 1.00 87.75 135 SER A C 1
ATOM 1036 O O . SER A 1 135 ? 0.456 -12.851 9.648 1.00 87.75 135 SER A O 1
ATOM 1038 N N . GLY A 1 136 ? 1.108 -12.261 11.695 1.00 90.75 136 GLY A N 1
ATOM 1039 C CA . GLY A 1 136 ? 0.410 -13.356 12.383 1.00 90.75 136 GLY A CA 1
ATOM 1040 C C . GLY A 1 136 ? -1.042 -13.059 12.784 1.00 90.75 136 GLY A C 1
ATOM 1041 O O . GLY A 1 136 ? -1.714 -13.945 13.297 1.00 90.75 136 GLY A O 1
ATOM 1042 N N . HIS A 1 137 ? -1.534 -11.831 12.600 1.00 95.31 137 HIS A N 1
ATOM 1043 C CA . HIS A 1 137 ? -2.858 -11.431 13.075 1.00 95.31 137 HIS A CA 1
ATOM 1044 C C . HIS A 1 137 ? -3.966 -11.996 12.163 1.00 95.31 137 HIS A C 1
ATOM 1046 O O . HIS A 1 137 ? -3.889 -11.795 10.946 1.00 95.31 137 HIS A O 1
ATOM 1052 N N . PRO A 1 138 ? -5.026 -12.633 12.701 1.00 97.88 138 PRO A N 1
ATOM 1053 C CA . PRO A 1 138 ? -6.076 -13.252 11.887 1.00 97.88 138 PRO A CA 1
ATOM 1054 C C . PRO A 1 138 ? -6.739 -12.285 10.900 1.00 97.88 138 PRO A C 1
ATOM 1056 O O . PRO A 1 138 ? -6.828 -12.583 9.712 1.00 97.88 138 PRO A O 1
ATOM 1059 N N . GLU A 1 139 ? -7.106 -11.080 11.348 1.00 97.50 139 GLU A N 1
ATOM 1060 C CA . GLU A 1 139 ? -7.736 -10.073 10.474 1.00 97.50 139 GLU A CA 1
ATOM 1061 C C . GLU A 1 139 ? -6.790 -9.528 9.394 1.00 97.50 139 GLU A C 1
ATOM 1063 O O . GLU A 1 139 ? -7.230 -9.171 8.300 1.00 97.50 139 GLU A O 1
ATOM 1068 N N . TYR A 1 140 ? -5.478 -9.522 9.659 1.00 96.38 140 TYR A N 1
ATOM 1069 C CA . TYR A 1 140 ? -4.479 -9.155 8.657 1.00 96.38 140 TYR A CA 1
ATOM 1070 C C . TYR A 1 140 ? -4.372 -10.245 7.589 1.00 96.38 140 TYR A C 1
ATOM 1072 O O . TYR A 1 140 ? -4.382 -9.947 6.396 1.00 96.38 140 TYR A O 1
ATOM 1080 N N . GLN A 1 141 ? -4.314 -11.513 8.005 1.00 97.38 141 GLN A N 1
ATOM 1081 C CA . GLN A 1 141 ? -4.250 -12.652 7.089 1.00 97.38 141 GLN A CA 1
ATOM 1082 C C . GLN A 1 141 ? -5.524 -12.791 6.256 1.00 97.38 141 GLN A C 1
ATOM 1084 O O . GLN A 1 141 ? -5.439 -13.002 5.048 1.00 97.38 141 GLN A O 1
ATOM 1089 N N . ARG A 1 142 ? -6.695 -12.576 6.864 1.00 98.06 142 ARG A N 1
ATOM 1090 C CA . ARG A 1 142 ? -7.985 -12.520 6.167 1.00 98.06 142 ARG A CA 1
ATOM 1091 C C . ARG A 1 142 ? -7.988 -11.445 5.081 1.00 98.06 142 ARG A C 1
ATOM 1093 O O . ARG A 1 142 ? -8.319 -11.735 3.935 1.00 98.06 142 ARG A O 1
ATOM 1100 N N . ALA A 1 143 ? -7.569 -10.224 5.413 1.00 97.62 143 ALA A N 1
ATOM 1101 C CA . ALA A 1 143 ? -7.503 -9.133 4.445 1.00 97.62 143 ALA A CA 1
ATOM 1102 C C . ALA A 1 143 ? -6.455 -9.378 3.347 1.00 97.62 143 ALA A C 1
ATOM 1104 O O . ALA A 1 143 ? -6.687 -9.042 2.189 1.00 97.62 143 ALA A O 1
ATOM 1105 N N . ARG A 1 144 ? -5.321 -10.007 3.680 1.00 96.38 144 ARG A N 1
ATOM 1106 C CA . ARG A 1 144 ? -4.294 -10.394 2.702 1.00 96.38 144 ARG A CA 1
ATOM 1107 C C . ARG A 1 144 ? -4.780 -11.485 1.749 1.00 96.38 144 ARG A C 1
ATOM 1109 O O . ARG A 1 144 ? -4.523 -11.395 0.554 1.00 96.38 144 ARG A O 1
ATOM 1116 N N . ALA A 1 145 ? -5.491 -12.493 2.250 1.00 97.75 145 ALA A N 1
ATOM 1117 C CA . ALA A 1 145 ? -6.100 -13.528 1.419 1.00 97.75 145 ALA A CA 1
ATOM 1118 C C . ALA A 1 145 ? -7.148 -12.927 0.472 1.00 97.75 145 ALA A C 1
ATOM 1120 O O . ALA A 1 145 ? -7.109 -13.187 -0.727 1.00 97.75 145 ALA A O 1
ATOM 1121 N N . TYR A 1 146 ? -8.007 -12.047 0.987 1.00 97.75 146 TYR A N 1
ATOM 1122 C CA . TYR A 1 146 ? -8.991 -11.324 0.183 1.00 97.75 146 TYR A CA 1
ATOM 1123 C C . TYR A 1 146 ? -8.346 -10.450 -0.906 1.00 97.75 146 TYR A C 1
ATOM 1125 O O . TYR A 1 146 ? -8.752 -10.489 -2.063 1.00 97.75 146 TYR A O 1
ATOM 1133 N N . ALA A 1 147 ? -7.284 -9.713 -0.571 1.00 95.75 147 ALA A N 1
ATOM 1134 C CA . ALA A 1 147 ? -6.523 -8.935 -1.546 1.00 95.75 147 ALA A CA 1
ATOM 1135 C C . ALA A 1 147 ? -5.929 -9.795 -2.673 1.00 95.75 147 ALA A C 1
ATOM 1137 O O . ALA A 1 147 ? -5.836 -9.341 -3.810 1.00 95.75 147 ALA A O 1
ATOM 1138 N N . ARG A 1 148 ? -5.523 -11.031 -2.364 1.00 95.94 148 ARG A N 1
ATOM 1139 C CA . ARG A 1 148 ? -5.012 -11.978 -3.362 1.00 95.94 148 ARG A CA 1
ATOM 1140 C C . ARG A 1 148 ? -6.118 -12.534 -4.245 1.00 95.94 148 ARG A C 1
ATOM 1142 O O . ARG A 1 148 ? -5.902 -12.615 -5.443 1.00 95.94 148 ARG A O 1
ATOM 1149 N N . GLN A 1 149 ? -7.286 -12.841 -3.683 1.00 96.69 149 GLN A N 1
ATOM 1150 C CA . GLN A 1 149 ? -8.469 -13.221 -4.466 1.00 96.69 149 GLN A CA 1
ATOM 1151 C C . GLN A 1 149 ? -8.866 -1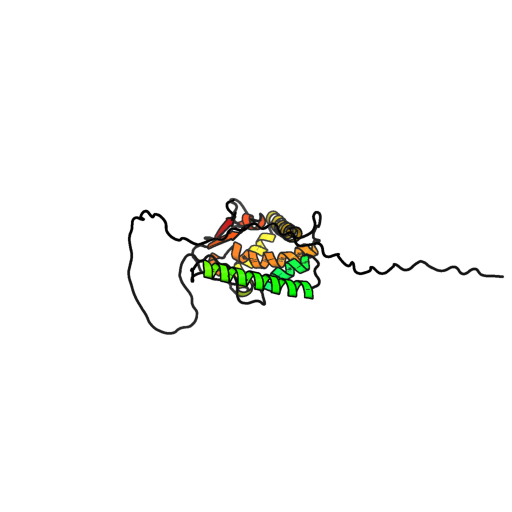2.115 -5.448 1.00 96.69 149 GLN A C 1
ATOM 1153 O O . GLN A 1 149 ? -9.228 -12.397 -6.581 1.00 96.69 149 GLN A O 1
ATOM 1158 N N . ALA A 1 150 ? -8.726 -10.842 -5.065 1.00 96.06 150 ALA A N 1
ATOM 1159 C CA . ALA A 1 150 ? -9.014 -9.738 -5.976 1.00 96.06 150 ALA A CA 1
ATOM 1160 C C . ALA A 1 150 ? -8.135 -9.738 -7.241 1.00 96.06 150 ALA A C 1
ATOM 1162 O O . ALA A 1 150 ? -8.527 -9.160 -8.249 1.00 96.06 150 ALA A O 1
ATOM 1163 N N . LEU A 1 151 ? -6.963 -10.388 -7.229 1.00 95.50 151 LEU A N 1
ATOM 1164 C CA . LEU A 1 151 ? -6.103 -10.516 -8.415 1.00 95.50 151 LEU A CA 1
ATOM 1165 C C . LEU A 1 151 ? -6.686 -11.445 -9.492 1.00 95.50 151 LEU A C 1
ATOM 1167 O O . LEU A 1 151 ? -6.167 -11.457 -10.614 1.00 95.50 151 LEU A O 1
ATOM 1171 N N . ASP A 1 152 ? -7.746 -12.189 -9.171 1.00 95.56 152 ASP A N 1
ATOM 1172 C CA . ASP A 1 152 ? -8.517 -12.954 -10.148 1.00 95.56 152 ASP A CA 1
ATOM 1173 C C . ASP A 1 152 ? -9.317 -12.020 -11.075 1.00 95.56 152 ASP A C 1
ATOM 1175 O O . ASP A 1 152 ? -9.558 -12.375 -12.229 1.00 95.56 152 ASP A O 1
ATOM 1179 N N . ASP A 1 153 ? -9.639 -10.795 -10.630 1.00 95.06 153 ASP A N 1
ATOM 1180 C CA . ASP A 1 153 ? -10.170 -9.730 -11.486 1.00 95.06 153 ASP A CA 1
ATOM 1181 C C . ASP A 1 153 ? -9.039 -9.140 -12.361 1.00 95.06 153 ASP A C 1
ATOM 1183 O O . ASP A 1 153 ? -8.110 -8.497 -11.843 1.00 95.06 153 ASP A O 1
ATOM 1187 N N . PRO A 1 154 ? -9.100 -9.291 -13.702 1.00 94.00 154 PRO A N 1
ATOM 1188 C CA . PRO A 1 154 ? -8.081 -8.758 -14.601 1.00 94.00 154 PRO A CA 1
ATOM 1189 C C . PRO A 1 154 ? -7.907 -7.238 -14.504 1.00 94.00 154 PRO A C 1
ATOM 1191 O O . PRO A 1 154 ? -6.781 -6.751 -14.652 1.00 94.00 154 PRO A O 1
ATOM 1194 N N . ALA A 1 155 ? -8.985 -6.490 -14.240 1.00 92.69 155 ALA A N 1
ATOM 1195 C CA . ALA A 1 155 ? -8.935 -5.038 -14.112 1.00 92.69 155 ALA A CA 1
ATOM 1196 C C . ALA A 1 155 ? -8.138 -4.634 -12.867 1.00 92.69 155 ALA A C 1
ATOM 1198 O O . ALA A 1 155 ? -7.247 -3.784 -12.941 1.00 92.69 155 ALA A O 1
ATOM 1199 N N . TYR A 1 156 ? -8.385 -5.299 -11.736 1.00 94.88 156 TYR A N 1
ATOM 1200 C CA . TYR A 1 156 ? -7.610 -5.057 -10.524 1.00 94.88 156 TYR A CA 1
ATOM 1201 C C . TYR A 1 156 ? -6.150 -5.487 -10.682 1.00 94.88 156 TYR A C 1
ATOM 1203 O O . TYR A 1 156 ? -5.238 -4.733 -10.330 1.00 94.88 156 TYR A O 1
ATOM 1211 N N . ARG A 1 157 ? -5.903 -6.666 -11.264 1.00 95.06 157 ARG A N 1
ATOM 1212 C CA . ARG A 1 157 ? -4.546 -7.179 -11.497 1.00 95.06 157 ARG A CA 1
ATOM 1213 C C . ARG A 1 157 ? -3.693 -6.207 -12.316 1.00 95.06 157 ARG A C 1
ATOM 1215 O O . ARG A 1 157 ? -2.522 -6.001 -11.987 1.00 95.06 157 ARG A O 1
ATOM 1222 N N . ALA A 1 158 ? -4.269 -5.583 -13.344 1.00 94.88 158 ALA A N 1
ATOM 1223 C CA . ALA A 1 158 ? -3.587 -4.568 -14.144 1.00 94.88 158 ALA A CA 1
ATOM 1224 C C . ALA A 1 158 ? -3.201 -3.338 -13.303 1.00 94.88 158 ALA A C 1
ATOM 1226 O O . ALA A 1 158 ? -2.038 -2.925 -13.315 1.00 94.88 158 ALA A O 1
ATOM 1227 N N . LEU A 1 159 ? -4.134 -2.804 -12.505 1.00 95.19 159 LEU A N 1
ATOM 1228 C CA . LEU A 1 159 ? -3.877 -1.672 -11.604 1.00 95.19 159 LEU A CA 1
ATOM 1229 C C . LEU A 1 159 ? -2.807 -1.999 -10.554 1.00 95.19 159 LEU A C 1
ATOM 1231 O O . LEU A 1 159 ? -1.944 -1.169 -10.262 1.00 95.19 159 LEU A O 1
ATOM 1235 N N . TYR A 1 160 ? -2.848 -3.209 -9.996 1.00 94.44 160 TYR A N 1
ATOM 1236 C CA . TYR A 1 160 ? -1.913 -3.680 -8.976 1.00 94.44 160 TYR A CA 1
ATOM 1237 C C . TYR A 1 160 ? -0.463 -3.702 -9.485 1.00 94.44 160 TYR A C 1
ATOM 1239 O O . TYR A 1 160 ? 0.450 -3.197 -8.819 1.00 94.44 160 TYR A O 1
ATOM 1247 N N . ARG A 1 161 ? -0.246 -4.221 -10.704 1.00 95.12 161 ARG A N 1
ATOM 1248 C CA . ARG A 1 161 ? 1.077 -4.205 -11.350 1.00 95.12 161 ARG A CA 1
ATOM 1249 C C . ARG A 1 161 ? 1.495 -2.787 -11.734 1.00 95.12 161 ARG A C 1
ATOM 1251 O O . ARG A 1 161 ? 2.625 -2.392 -11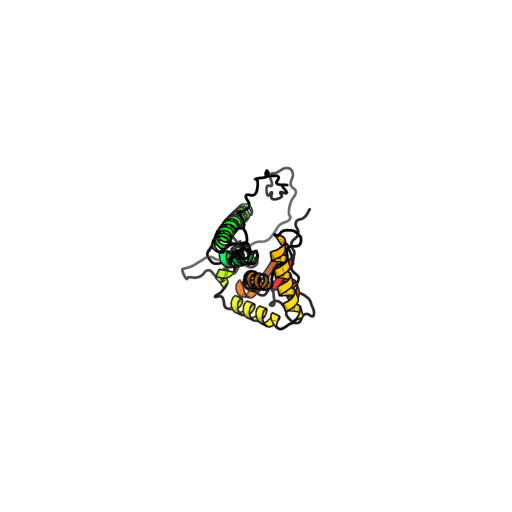.443 1.00 95.12 161 ARG A O 1
ATOM 1258 N N . GLN A 1 162 ? 0.587 -2.003 -12.315 1.00 94.38 162 GLN A N 1
ATOM 1259 C CA . GLN A 1 162 ? 0.879 -0.639 -12.758 1.00 94.38 162 GLN A CA 1
ATOM 1260 C C . GLN A 1 162 ? 1.285 0.279 -11.596 1.00 94.38 162 GLN A C 1
ATOM 1262 O O . GLN A 1 162 ? 2.295 0.974 -11.684 1.00 94.38 162 GLN A O 1
ATOM 1267 N N . GLY A 1 163 ? 0.581 0.219 -10.461 1.00 91.81 163 GLY A N 1
ATOM 1268 C CA . GLY A 1 163 ? 0.943 1.007 -9.279 1.00 91.81 163 GLY A CA 1
ATOM 1269 C C . GLY A 1 163 ? 2.329 0.659 -8.725 1.00 91.81 163 GLY A C 1
ATOM 1270 O O . GLY A 1 163 ? 3.054 1.537 -8.258 1.00 91.81 163 GLY A O 1
ATOM 1271 N N . THR A 1 164 ? 2.730 -0.612 -8.811 1.00 92.25 164 THR A N 1
ATOM 1272 C CA . THR A 1 164 ? 4.083 -1.040 -8.427 1.00 92.25 164 THR A CA 1
ATOM 1273 C C . THR A 1 164 ? 5.133 -0.530 -9.416 1.00 92.25 164 THR A C 1
ATOM 1275 O O . THR A 1 164 ? 6.162 -0.014 -8.979 1.00 92.25 164 THR A O 1
ATOM 1278 N N . ARG A 1 165 ? 4.862 -0.585 -10.728 1.00 93.69 165 ARG A N 1
ATOM 1279 C CA . ARG A 1 165 ? 5.728 -0.001 -11.770 1.00 93.69 165 ARG A CA 1
ATOM 1280 C C . ARG A 1 165 ? 5.991 1.486 -11.509 1.00 93.69 165 ARG A C 1
ATOM 1282 O O . ARG A 1 165 ? 7.147 1.898 -11.421 1.00 93.69 165 ARG A O 1
ATOM 1289 N N . GLU A 1 166 ? 4.937 2.266 -11.279 1.00 91.69 166 GLU A N 1
ATOM 1290 C CA . GLU A 1 166 ? 5.027 3.703 -10.975 1.00 91.69 166 GLU A CA 1
ATOM 1291 C C . GLU A 1 166 ? 5.827 3.981 -9.696 1.00 91.69 166 GLU A C 1
ATOM 1293 O O . GLU A 1 166 ? 6.679 4.875 -9.660 1.00 91.69 166 GLU A O 1
ATOM 1298 N N . ALA A 1 167 ? 5.600 3.193 -8.641 1.00 89.06 167 ALA A N 1
ATOM 1299 C CA . ALA A 1 167 ? 6.327 3.332 -7.384 1.00 89.06 167 ALA A CA 1
ATOM 1300 C C . ALA A 1 167 ? 7.833 3.054 -7.540 1.00 89.06 167 ALA A C 1
ATOM 1302 O O . ALA A 1 167 ? 8.649 3.747 -6.922 1.00 89.06 167 ALA A O 1
ATOM 1303 N N . LEU A 1 168 ? 8.208 2.070 -8.367 1.00 91.38 168 LEU A N 1
ATOM 1304 C CA . LEU A 1 168 ? 9.607 1.752 -8.660 1.00 91.38 168 LEU A CA 1
ATOM 1305 C C . LEU A 1 168 ? 10.277 2.862 -9.475 1.00 91.38 168 LEU A C 1
ATOM 1307 O O . LEU A 1 168 ? 11.369 3.303 -9.100 1.00 91.38 168 LEU A O 1
ATOM 1311 N N . ALA A 1 169 ? 9.606 3.350 -10.520 1.00 91.81 169 ALA A N 1
ATOM 1312 C CA . ALA A 1 169 ? 10.118 4.384 -11.418 1.00 91.81 169 ALA A CA 1
ATOM 1313 C C . ALA A 1 169 ? 10.270 5.760 -10.742 1.00 91.81 169 ALA A C 1
ATOM 1315 O O . ALA A 1 169 ? 11.172 6.521 -11.085 1.00 91.81 169 ALA A O 1
ATOM 1316 N N . ALA A 1 170 ? 9.471 6.073 -9.712 1.00 88.44 170 ALA A N 1
ATOM 1317 C CA . ALA A 1 170 ? 9.425 7.393 -9.067 1.00 88.44 170 ALA A CA 1
ATOM 1318 C C . ALA A 1 170 ? 10.757 7.921 -8.483 1.00 88.44 170 ALA A C 1
ATOM 1320 O O . ALA A 1 170 ? 10.841 9.090 -8.098 1.00 88.44 170 ALA A O 1
ATOM 1321 N N . ARG A 1 171 ? 11.783 7.074 -8.333 1.00 83.06 171 ARG A N 1
ATOM 1322 C CA . ARG A 1 171 ? 13.123 7.461 -7.844 1.00 83.06 171 ARG A CA 1
ATOM 1323 C C . ARG A 1 171 ? 14.252 7.066 -8.794 1.00 83.06 171 ARG A C 1
ATOM 1325 O O . ARG A 1 171 ? 15.416 7.098 -8.392 1.00 83.06 171 ARG A O 1
ATOM 1332 N N . MET A 1 172 ? 13.902 6.683 -10.013 1.00 91.12 172 MET A N 1
ATOM 1333 C CA . MET A 1 172 ? 14.830 6.265 -11.053 1.00 91.12 172 MET A CA 1
ATOM 1334 C C . MET A 1 172 ? 14.985 7.380 -12.097 1.00 91.12 172 MET A C 1
ATOM 1336 O O . MET A 1 172 ? 14.204 8.336 -12.091 1.00 91.12 172 MET A O 1
ATOM 1340 N N . PRO A 1 173 ? 16.024 7.326 -12.951 1.00 92.12 173 PRO A N 1
ATOM 1341 C CA . PRO A 1 173 ? 16.165 8.265 -14.058 1.00 92.12 173 PRO A CA 1
ATOM 1342 C C . PRO A 1 173 ? 14.925 8.282 -14.959 1.00 92.12 173 PRO A C 1
ATOM 1344 O O . PRO A 1 173 ? 14.223 7.278 -15.080 1.00 92.12 173 PRO A O 1
ATOM 1347 N N . ALA A 1 174 ? 14.680 9.416 -15.615 1.00 90.94 174 ALA A N 1
ATOM 1348 C CA . ALA A 1 174 ? 13.607 9.520 -16.598 1.00 90.94 174 ALA A CA 1
ATOM 1349 C C . ALA A 1 174 ? 13.780 8.462 -17.702 1.00 90.94 174 ALA A C 1
ATOM 1351 O O . ALA A 1 174 ? 14.894 8.244 -18.178 1.00 90.94 174 ALA A O 1
ATOM 1352 N N . GLY A 1 175 ? 12.681 7.806 -18.083 1.00 90.69 175 GLY A N 1
ATOM 1353 C CA . GLY A 1 175 ? 12.677 6.731 -19.080 1.00 90.69 175 GLY A CA 1
ATOM 1354 C C . GLY A 1 175 ? 13.182 5.374 -18.578 1.00 90.69 175 GLY A C 1
ATOM 1355 O O . GLY A 1 175 ? 13.274 4.442 -19.370 1.00 90.69 175 GLY A O 1
ATOM 1356 N N . TRP A 1 176 ? 13.522 5.234 -17.290 1.00 94.94 176 TRP A N 1
ATOM 1357 C CA . TRP A 1 176 ? 13.801 3.921 -16.712 1.00 94.94 176 TRP A CA 1
ATOM 1358 C C . TRP A 1 176 ? 12.504 3.129 -16.521 1.00 94.94 176 TRP A C 1
ATOM 1360 O O . TRP A 1 176 ? 11.590 3.605 -15.848 1.00 94.94 176 TRP A O 1
ATOM 1370 N N . GLU A 1 177 ? 12.474 1.901 -17.036 1.00 94.06 177 GLU A N 1
ATOM 1371 C CA . GLU A 1 177 ? 11.349 0.977 -16.898 1.00 94.06 177 GLU A CA 1
ATOM 1372 C C . GLU A 1 177 ? 11.769 -0.287 -16.132 1.00 94.06 177 GLU A C 1
ATOM 1374 O O . GLU A 1 177 ? 12.800 -0.886 -16.464 1.00 94.06 177 GLU A O 1
ATOM 1379 N N . PRO A 1 178 ? 11.003 -0.715 -15.111 1.00 94.00 178 PRO A N 1
ATOM 1380 C CA . PRO A 1 178 ? 11.280 -1.957 -14.407 1.00 94.00 178 PRO A CA 1
ATOM 1381 C C . PRO A 1 178 ? 10.946 -3.168 -15.283 1.00 94.00 178 PRO A C 1
ATOM 1383 O O . PRO A 1 178 ? 9.920 -3.202 -15.963 1.00 94.00 178 PRO A O 1
ATOM 1386 N N . THR A 1 179 ? 11.770 -4.210 -15.197 1.00 95.62 179 THR A N 1
ATOM 1387 C CA . THR A 1 179 ? 11.448 -5.524 -15.768 1.00 95.62 179 THR A CA 1
ATOM 1388 C C . THR A 1 179 ? 10.318 -6.200 -14.988 1.00 95.62 179 THR A C 1
ATOM 1390 O O . THR A 1 179 ? 10.059 -5.871 -13.828 1.00 95.62 179 THR A O 1
ATOM 1393 N N . GLU A 1 180 ? 9.672 -7.209 -15.575 1.00 94.38 180 GLU A N 1
ATOM 1394 C CA . GLU A 1 180 ? 8.601 -7.949 -14.888 1.00 94.38 180 GLU A CA 1
ATOM 1395 C C . GLU A 1 180 ? 9.083 -8.605 -13.580 1.00 94.38 180 GLU A C 1
ATOM 1397 O O . GLU A 1 180 ? 8.397 -8.522 -12.565 1.00 94.38 180 GLU A O 1
ATOM 1402 N N . ALA A 1 181 ? 10.312 -9.133 -13.545 1.00 93.69 181 ALA A N 1
ATOM 1403 C CA . ALA A 1 181 ? 10.908 -9.679 -12.322 1.00 93.69 181 ALA A CA 1
ATOM 1404 C C . ALA A 1 181 ? 11.138 -8.606 -11.236 1.00 93.69 181 ALA A C 1
ATOM 1406 O O . ALA A 1 181 ? 11.001 -8.867 -10.035 1.00 93.69 181 ALA A O 1
ATOM 1407 N N . GLN A 1 182 ? 11.475 -7.377 -11.640 1.00 93.12 182 GLN A N 1
ATOM 1408 C CA . GLN A 1 182 ? 11.598 -6.244 -10.721 1.00 93.12 182 GLN A CA 1
ATOM 1409 C C . GLN A 1 182 ? 10.232 -5.812 -10.190 1.00 93.12 182 GLN A C 1
ATOM 1411 O O . GLN A 1 182 ? 10.110 -5.529 -8.998 1.00 93.12 182 GLN A O 1
ATOM 1416 N N . ILE A 1 183 ? 9.198 -5.819 -11.036 1.00 94.50 183 ILE A N 1
ATOM 1417 C CA . ILE A 1 183 ? 7.818 -5.583 -10.605 1.00 94.50 183 ILE A CA 1
ATOM 1418 C C . ILE A 1 183 ? 7.425 -6.630 -9.565 1.00 94.50 183 ILE A C 1
ATOM 1420 O O . ILE A 1 183 ? 7.032 -6.243 -8.468 1.00 94.50 183 ILE A O 1
ATOM 1424 N N . ASP A 1 184 ? 7.617 -7.920 -9.847 1.00 93.75 184 ASP A N 1
ATOM 1425 C CA . ASP A 1 184 ? 7.260 -9.012 -8.932 1.00 93.75 184 ASP A CA 1
ATOM 1426 C C . ASP A 1 184 ? 7.975 -8.892 -7.579 1.00 93.75 184 ASP A C 1
ATOM 1428 O O . ASP A 1 184 ? 7.361 -9.049 -6.521 1.00 93.75 184 ASP A O 1
ATOM 1432 N N . THR A 1 185 ? 9.251 -8.500 -7.594 1.00 91.62 185 THR A N 1
ATOM 1433 C CA . THR A 1 185 ? 10.005 -8.189 -6.371 1.00 91.62 185 THR A CA 1
ATOM 1434 C C . THR A 1 185 ? 9.392 -6.997 -5.624 1.00 91.62 185 THR A C 1
ATOM 1436 O O . THR A 1 185 ? 9.247 -7.024 -4.401 1.00 91.62 185 THR A O 1
ATOM 1439 N N . GLY A 1 186 ? 8.995 -5.946 -6.346 1.00 89.31 186 GLY A N 1
ATOM 1440 C CA . GLY A 1 186 ? 8.359 -4.753 -5.787 1.00 89.31 186 GLY A CA 1
ATOM 1441 C C . GLY A 1 186 ? 6.984 -5.015 -5.161 1.00 89.31 186 GLY A C 1
ATOM 1442 O O . GLY A 1 186 ? 6.642 -4.365 -4.168 1.00 89.31 186 GLY A O 1
ATOM 1443 N N . LEU A 1 187 ? 6.229 -6.000 -5.670 1.00 91.94 187 LEU A N 1
ATOM 1444 C CA . LEU A 1 187 ? 4.889 -6.345 -5.172 1.00 91.94 187 LEU A CA 1
ATOM 1445 C C . LEU A 1 187 ? 4.901 -6.753 -3.693 1.00 91.94 187 LEU A C 1
ATOM 1447 O O . LEU A 1 187 ? 3.903 -6.559 -3.003 1.00 91.94 187 LEU A O 1
ATOM 1451 N N . VAL A 1 188 ? 6.034 -7.237 -3.166 1.00 89.75 188 VAL A N 1
ATOM 1452 C CA . VAL A 1 188 ? 6.197 -7.581 -1.740 1.00 89.75 188 VAL A CA 1
ATOM 1453 C C . VAL A 1 188 ? 5.838 -6.408 -0.824 1.00 89.75 188 VAL A C 1
ATOM 1455 O O . VAL A 1 188 ? 5.289 -6.611 0.262 1.00 89.75 188 VAL A O 1
ATOM 1458 N N . HIS A 1 189 ? 6.136 -5.171 -1.235 1.00 85.88 189 HIS A N 1
ATOM 1459 C CA . HIS A 1 189 ? 5.751 -3.994 -0.463 1.00 85.88 189 HIS A CA 1
ATOM 1460 C C . HIS A 1 189 ? 4.228 -3.839 -0.419 1.00 85.88 189 HIS A C 1
ATOM 1462 O O . HIS A 1 189 ? 3.646 -3.698 0.659 1.00 85.88 189 HIS A O 1
ATOM 1468 N N . THR A 1 190 ? 3.591 -3.893 -1.586 1.00 87.69 190 THR A N 1
ATOM 1469 C CA . THR A 1 190 ? 2.150 -3.694 -1.742 1.00 87.69 190 THR A CA 1
ATOM 1470 C C . THR A 1 190 ? 1.356 -4.809 -1.059 1.00 87.69 190 THR A C 1
ATOM 1472 O O . THR A 1 190 ? 0.437 -4.510 -0.303 1.00 87.69 190 THR A O 1
ATOM 1475 N N . ASP A 1 191 ? 1.750 -6.076 -1.220 1.00 89.75 191 ASP A N 1
ATOM 1476 C CA . ASP A 1 191 ? 1.150 -7.240 -0.541 1.00 89.75 191 ASP A CA 1
ATOM 1477 C C . ASP A 1 191 ? 1.201 -7.111 0.993 1.00 89.75 191 ASP A C 1
ATOM 1479 O O . ASP A 1 191 ? 0.267 -7.521 1.682 1.00 89.75 191 ASP A O 1
ATOM 1483 N N . LYS A 1 192 ? 2.244 -6.472 1.544 1.00 88.19 192 LYS A N 1
ATOM 1484 C CA . LYS A 1 192 ? 2.345 -6.215 2.989 1.00 88.19 192 LYS A CA 1
ATOM 1485 C C . LYS A 1 192 ? 1.515 -5.018 3.467 1.00 88.19 192 LYS A C 1
ATOM 1487 O O . LYS A 1 192 ? 1.063 -5.032 4.615 1.00 88.19 192 LYS A O 1
ATOM 1492 N N . ALA A 1 193 ? 1.352 -3.986 2.641 1.00 89.25 193 ALA A N 1
ATOM 1493 C CA . ALA A 1 193 ? 0.664 -2.745 3.009 1.00 89.25 193 ALA A CA 1
ATOM 1494 C C . ALA A 1 193 ? -0.859 -2.822 2.817 1.00 89.25 193 ALA A C 1
ATOM 1496 O O . ALA A 1 193 ? -1.620 -2.297 3.631 1.00 89.25 193 ALA A O 1
ATOM 1497 N N . LEU A 1 194 ? -1.306 -3.496 1.758 1.00 92.31 194 LEU A N 1
ATOM 1498 C CA . LEU A 1 194 ? -2.702 -3.544 1.333 1.00 92.31 194 LEU A CA 1
ATOM 1499 C C . LEU A 1 194 ? -3.686 -4.046 2.412 1.00 92.31 194 LEU A C 1
ATOM 1501 O O . LEU A 1 194 ? -4.750 -3.442 2.527 1.00 92.31 194 LEU A O 1
ATOM 1505 N N . PRO A 1 195 ? -3.364 -5.030 3.280 1.00 95.50 195 PRO A N 1
ATOM 1506 C CA . PRO A 1 195 ? -4.272 -5.439 4.357 1.00 95.50 195 PRO A CA 1
ATOM 1507 C C . PRO A 1 195 ? -4.711 -4.290 5.277 1.00 95.50 195 PRO A C 1
ATOM 1509 O O . PRO A 1 195 ? -5.871 -4.234 5.676 1.00 95.50 195 PRO A O 1
ATOM 1512 N N . PHE A 1 196 ? -3.820 -3.335 5.567 1.00 92.94 196 PHE A N 1
ATOM 1513 C CA . PHE A 1 196 ? -4.158 -2.145 6.356 1.00 92.94 196 PHE A CA 1
ATOM 1514 C C . PHE A 1 196 ? -5.022 -1.151 5.591 1.00 92.94 196 PHE A C 1
ATOM 1516 O O . PHE A 1 196 ? -5.869 -0.489 6.180 1.00 92.94 196 PHE A O 1
ATOM 1523 N N . VAL A 1 197 ? -4.828 -1.049 4.278 1.00 94.06 197 VAL A N 1
ATOM 1524 C CA . VAL A 1 197 ? -5.694 -0.225 3.435 1.00 94.06 197 VAL A CA 1
ATOM 1525 C C . VAL A 1 197 ? -7.119 -0.780 3.446 1.00 94.06 197 VAL A C 1
ATOM 1527 O O . VAL A 1 197 ? -8.055 0.007 3.503 1.00 94.06 197 VAL A O 1
ATOM 1530 N N . LEU A 1 198 ? -7.282 -2.109 3.430 1.00 96.50 198 LEU A N 1
ATOM 1531 C CA . LEU A 1 198 ? -8.583 -2.769 3.284 1.00 96.50 198 LEU A CA 1
ATOM 1532 C C . LEU A 1 198 ? -9.329 -3.032 4.594 1.00 96.50 198 LEU A C 1
ATOM 1534 O O . LEU A 1 198 ? -10.556 -3.000 4.580 1.00 96.50 198 LEU A O 1
ATOM 1538 N N . ASN A 1 199 ? -8.624 -3.335 5.688 1.00 97.25 199 ASN A N 1
ATOM 1539 C CA . ASN A 1 199 ? -9.227 -3.830 6.930 1.00 97.25 199 ASN A CA 1
ATOM 1540 C C . ASN A 1 199 ? -8.493 -3.337 8.191 1.00 97.25 199 ASN A C 1
ATOM 1542 O O . ASN A 1 199 ? -8.285 -4.097 9.140 1.00 97.25 199 ASN A O 1
ATOM 1546 N N . ALA A 1 200 ? -8.075 -2.069 8.244 1.00 95.25 200 ALA A N 1
ATOM 1547 C CA . ALA A 1 200 ? -7.539 -1.523 9.493 1.00 95.25 200 ALA A CA 1
ATOM 1548 C C . ALA A 1 200 ? -8.571 -1.589 10.631 1.00 95.25 200 ALA A C 1
ATOM 1550 O O . ALA A 1 200 ? -8.165 -1.734 11.779 1.00 95.25 200 ALA A O 1
ATOM 1551 N N . VAL A 1 201 ? -9.875 -1.561 10.327 1.00 95.25 201 VAL A N 1
ATOM 1552 C CA . VAL A 1 201 ? -10.955 -1.781 11.308 1.00 95.25 201 VAL A CA 1
ATOM 1553 C C . VAL A 1 201 ? -10.794 -3.088 12.086 1.00 95.25 201 VAL A C 1
ATOM 1555 O O . VAL A 1 201 ? -10.699 -3.056 13.312 1.00 95.25 201 VAL A O 1
ATOM 1558 N N . GLY A 1 202 ? -10.663 -4.224 11.395 1.00 95.00 202 GLY A N 1
ATOM 1559 C CA . GLY A 1 202 ? -10.474 -5.524 12.036 1.00 95.00 202 GLY A CA 1
ATOM 1560 C C . GLY A 1 202 ? -9.081 -5.683 12.641 1.00 95.00 202 GLY A C 1
ATOM 1561 O O . GLY A 1 202 ? -8.931 -6.226 13.732 1.00 95.00 202 GLY A O 1
ATOM 1562 N N . ILE A 1 203 ? -8.043 -5.173 11.971 1.00 94.88 203 ILE A N 1
ATOM 1563 C CA . ILE A 1 203 ? -6.658 -5.312 12.448 1.00 94.88 203 ILE A CA 1
ATOM 1564 C C . ILE A 1 203 ? -6.415 -4.509 13.733 1.00 94.88 203 ILE A C 1
ATOM 1566 O O . ILE A 1 203 ? -5.709 -4.971 14.625 1.00 94.88 203 ILE A O 1
ATOM 1570 N N . LEU A 1 204 ? -6.982 -3.307 13.829 1.00 91.62 204 LEU A N 1
ATOM 1571 C CA . LEU A 1 204 ? -6.817 -2.417 14.980 1.00 91.62 204 LEU A CA 1
ATOM 1572 C C . LEU A 1 204 ? -7.954 -2.546 16.001 1.00 91.62 204 LEU A C 1
ATOM 1574 O O . LEU A 1 204 ? -7.926 -1.842 17.006 1.00 91.62 204 LEU A O 1
ATOM 1578 N N . ASN A 1 205 ? -8.928 -3.429 15.753 1.00 92.75 205 ASN A N 1
ATOM 1579 C CA . ASN A 1 205 ? -10.115 -3.626 16.584 1.00 92.75 205 ASN A CA 1
ATOM 1580 C C . ASN A 1 205 ? -10.860 -2.306 16.878 1.00 92.75 205 ASN A C 1
ATOM 1582 O O . ASN A 1 205 ? -11.090 -1.936 18.029 1.00 92.75 205 ASN A O 1
ATOM 1586 N N . THR A 1 206 ? -11.202 -1.572 15.818 1.00 92.06 206 THR A N 1
ATOM 1587 C CA . THR A 1 206 ? -11.939 -0.298 15.874 1.00 92.06 206 THR A CA 1
ATOM 1588 C C . THR A 1 206 ? -13.197 -0.373 15.013 1.00 92.06 206 THR A C 1
ATOM 1590 O O . THR A 1 206 ? -13.238 -1.103 14.025 1.00 92.06 206 THR A O 1
ATOM 1593 N N . SER A 1 207 ? -14.223 0.407 15.358 1.00 92.25 207 SER A N 1
ATOM 1594 C CA . SER A 1 207 ? -15.475 0.468 14.592 1.00 92.25 207 SER A CA 1
ATOM 1595 C C . SER A 1 207 ? -15.322 1.184 13.247 1.00 92.25 207 SER A C 1
ATOM 1597 O O . SER A 1 207 ? -16.065 0.902 12.310 1.00 92.25 207 SER A O 1
ATOM 1599 N N . GLN A 1 208 ? -14.369 2.114 13.148 1.00 93.94 208 GLN A N 1
ATOM 1600 C CA . GLN A 1 208 ? -14.062 2.864 11.932 1.00 93.94 208 GLN A CA 1
ATOM 1601 C C . GLN A 1 208 ? -12.561 3.137 11.834 1.00 93.94 208 GLN A C 1
ATOM 1603 O O . GLN A 1 208 ? -11.892 3.380 12.845 1.00 93.94 208 GLN A O 1
ATOM 1608 N N . ALA A 1 209 ? -12.035 3.117 10.611 1.00 94.12 209 ALA A N 1
ATOM 1609 C CA . ALA A 1 209 ? -10.645 3.443 10.325 1.00 94.12 209 ALA A CA 1
ATOM 1610 C C . ALA A 1 209 ? -10.518 4.104 8.952 1.00 94.12 209 ALA A C 1
ATOM 1612 O O . ALA A 1 209 ? -11.187 3.713 8.000 1.00 94.12 209 ALA A O 1
ATOM 1613 N N . VAL A 1 210 ? -9.619 5.081 8.825 1.00 94.38 210 VAL A N 1
ATOM 1614 C CA . VAL A 1 210 ? -9.316 5.731 7.544 1.00 94.38 210 VAL A CA 1
ATOM 1615 C C . VAL A 1 210 ? -7.826 5.621 7.270 1.00 94.38 210 VAL A C 1
ATOM 1617 O O . VAL A 1 210 ? -7.001 6.075 8.063 1.00 94.38 210 VAL A O 1
ATOM 1620 N N . THR A 1 211 ? -7.478 5.051 6.120 1.00 91.25 211 THR A N 1
ATOM 1621 C CA . THR A 1 211 ? -6.098 5.044 5.639 1.00 91.25 211 THR A CA 1
ATOM 1622 C C . THR A 1 211 ? -5.841 6.318 4.848 1.00 91.25 211 THR A C 1
ATOM 1624 O O . THR A 1 211 ? -6.493 6.576 3.838 1.00 91.25 211 THR A O 1
ATOM 1627 N N . ALA A 1 212 ? -4.887 7.125 5.308 1.00 89.06 212 ALA A N 1
ATOM 1628 C CA . ALA A 1 212 ? -4.545 8.397 4.688 1.00 89.06 212 ALA A CA 1
ATOM 1629 C C . ALA A 1 212 ? -3.203 8.310 3.954 1.00 89.06 212 ALA A C 1
ATOM 1631 O O . ALA A 1 212 ? -2.215 7.829 4.513 1.00 89.06 212 ALA A O 1
ATOM 1632 N N . TYR A 1 213 ? -3.145 8.795 2.713 1.00 86.56 213 TYR A N 1
ATOM 1633 C CA . TYR A 1 213 ? -1.919 8.745 1.917 1.00 86.56 213 TYR A CA 1
ATOM 1634 C C . TYR A 1 213 ? -1.738 9.986 1.046 1.00 86.56 213 TYR A C 1
ATOM 1636 O O . TYR A 1 213 ? -2.676 10.466 0.421 1.00 86.56 213 TYR A O 1
ATOM 1644 N N . SER A 1 214 ? -0.517 10.519 0.978 1.00 85.06 214 SER A N 1
ATOM 1645 C CA . SER A 1 214 ? -0.234 11.745 0.218 1.00 85.06 214 SER A CA 1
ATOM 1646 C C . SER A 1 214 ? -0.114 11.537 -1.293 1.00 85.06 214 SER A C 1
ATOM 1648 O O . SER A 1 214 ? -0.061 12.506 -2.045 1.00 85.06 214 SER A O 1
ATOM 1650 N N . LYS A 1 215 ? -0.057 10.281 -1.749 1.00 84.38 215 LYS A N 1
ATOM 1651 C CA . LYS A 1 215 ? 0.014 9.919 -3.168 1.00 84.38 215 LYS A CA 1
ATOM 1652 C C . LYS A 1 215 ? -1.007 8.830 -3.506 1.00 84.38 215 LYS A C 1
ATOM 1654 O O . LYS A 1 215 ? -0.607 7.682 -3.669 1.00 84.38 215 LYS A O 1
ATOM 1659 N N . PRO A 1 216 ? -2.311 9.147 -3.555 1.00 83.75 216 PRO A N 1
ATOM 1660 C CA . PRO A 1 216 ? -3.338 8.161 -3.873 1.00 83.75 216 PRO A CA 1
ATOM 1661 C C . PRO A 1 216 ? -2.978 7.327 -5.102 1.00 83.75 216 PRO A C 1
ATOM 1663 O O . PRO A 1 216 ? -2.583 7.891 -6.120 1.00 83.75 216 PRO A O 1
ATOM 1666 N N . SER A 1 217 ? -3.086 6.004 -4.993 1.00 84.62 217 SER A N 1
ATOM 1667 C CA . SER A 1 217 ? -2.836 5.080 -6.101 1.00 84.62 217 SER A CA 1
ATOM 1668 C C . SER A 1 217 ? -4.150 4.466 -6.576 1.00 84.62 217 SER A C 1
ATOM 1670 O O . SER A 1 217 ? -5.016 4.122 -5.766 1.00 84.62 217 SER A O 1
ATOM 1672 N N . ALA A 1 218 ? -4.281 4.275 -7.889 1.00 91.75 218 ALA A N 1
ATOM 1673 C CA . ALA A 1 218 ? -5.496 3.718 -8.483 1.00 91.75 218 ALA A CA 1
ATOM 1674 C C . ALA A 1 218 ? -5.827 2.314 -7.938 1.00 91.75 218 ALA A C 1
ATOM 1676 O O . ALA A 1 218 ? -6.986 2.007 -7.673 1.00 91.75 218 ALA A O 1
ATOM 1677 N N . HIS A 1 219 ? -4.815 1.478 -7.676 1.00 91.50 219 HIS A N 1
ATOM 1678 C CA . HIS A 1 219 ? -5.039 0.142 -7.112 1.00 91.50 219 HIS A CA 1
ATOM 1679 C C . HIS A 1 219 ? -5.557 0.165 -5.665 1.00 91.50 219 HIS A C 1
ATOM 1681 O O . HIS A 1 219 ? -6.262 -0.755 -5.268 1.00 91.50 219 HIS A O 1
ATOM 1687 N N . PHE A 1 220 ? -5.241 1.185 -4.858 1.00 91.56 220 PHE A N 1
ATOM 1688 C CA . PHE A 1 220 ? -5.880 1.329 -3.547 1.00 91.56 220 PHE A CA 1
ATOM 1689 C C . PHE A 1 220 ? -7.301 1.862 -3.690 1.00 91.56 220 PHE A C 1
ATOM 1691 O O . PHE A 1 220 ? -8.200 1.355 -3.027 1.00 91.56 220 PHE A O 1
ATOM 1698 N N . GLN A 1 221 ? -7.516 2.829 -4.586 1.00 92.94 221 GLN A N 1
ATOM 1699 C CA . GLN A 1 221 ? -8.829 3.429 -4.831 1.00 92.94 221 GLN A CA 1
ATOM 1700 C C . GLN A 1 221 ? -9.863 2.430 -5.357 1.00 92.94 221 GLN A C 1
ATOM 1702 O O . GLN A 1 221 ? -11.028 2.558 -5.001 1.00 92.94 221 GLN A O 1
ATOM 1707 N N . TYR A 1 222 ? -9.437 1.418 -6.119 1.00 94.75 222 TYR A N 1
ATOM 1708 C CA . TYR A 1 222 ? -10.300 0.374 -6.680 1.00 94.75 222 TYR A CA 1
ATOM 1709 C C . TYR A 1 222 ? -11.296 -0.222 -5.662 1.00 94.75 222 TYR A C 1
ATOM 1711 O O . TYR A 1 222 ? -12.474 -0.383 -5.967 1.00 94.75 222 TYR A O 1
ATOM 1719 N N . PHE A 1 223 ? -10.869 -0.469 -4.419 1.00 95.94 223 PHE A N 1
ATOM 1720 C CA . PHE A 1 223 ? -11.724 -1.056 -3.374 1.00 95.94 223 PHE A CA 1
ATOM 1721 C C . PHE A 1 223 ? -12.741 -0.085 -2.755 1.00 95.94 223 PHE A C 1
ATOM 1723 O O . PHE A 1 223 ? -13.585 -0.498 -1.958 1.00 95.94 223 PHE A O 1
ATOM 1730 N N . PHE A 1 224 ? -12.648 1.200 -3.086 1.00 94.12 224 PHE A N 1
ATOM 1731 C CA . PHE A 1 224 ? -13.499 2.271 -2.566 1.00 94.12 224 PHE A CA 1
ATOM 1732 C C . PHE A 1 224 ? -14.357 2.910 -3.661 1.00 94.12 224 PHE A C 1
ATOM 1734 O O . PHE A 1 224 ? -15.110 3.839 -3.382 1.00 94.12 224 PHE A O 1
ATOM 1741 N N . THR A 1 225 ? -14.250 2.433 -4.902 1.00 89.00 225 THR A N 1
ATOM 1742 C CA . THR A 1 225 ? -15.083 2.883 -6.016 1.00 89.00 225 THR A CA 1
ATOM 1743 C C . THR A 1 225 ? -16.429 2.165 -5.986 1.00 89.00 225 THR A C 1
ATOM 1745 O O . THR A 1 225 ? -16.497 0.950 -5.804 1.00 89.00 225 THR A O 1
ATOM 1748 N N . GLU A 1 226 ? -17.513 2.911 -6.174 1.00 83.19 226 GLU A N 1
ATOM 1749 C CA . GLU A 1 226 ? -18.853 2.346 -6.320 1.00 83.19 226 GLU A CA 1
ATOM 1750 C C . GLU A 1 226 ? -18.946 1.467 -7.583 1.00 83.19 226 GLU A C 1
ATOM 1752 O O . GLU A 1 226 ? -18.250 1.692 -8.568 1.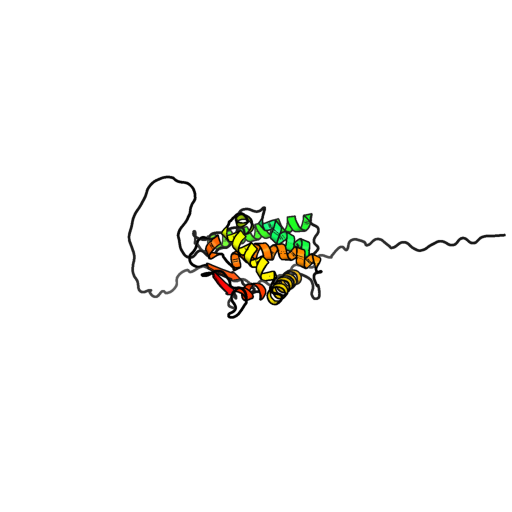00 83.19 226 GLU A O 1
ATOM 1757 N N . GLY A 1 227 ? -19.759 0.411 -7.553 1.00 78.00 227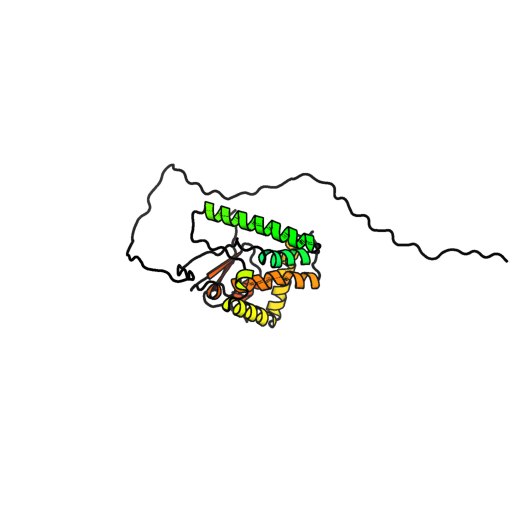 GLY A N 1
ATOM 1758 C CA . GLY A 1 227 ? -19.905 -0.536 -8.669 1.00 78.00 227 GLY A CA 1
ATOM 1759 C C . GLY A 1 227 ? -18.749 -1.523 -8.936 1.00 78.00 227 GLY A C 1
ATOM 1760 O O . GLY A 1 227 ? -18.955 -2.459 -9.696 1.00 78.00 227 GLY A O 1
ATOM 1761 N N . GLY A 1 228 ? -17.571 -1.411 -8.306 1.00 77.56 228 GLY A N 1
ATOM 1762 C CA . GLY A 1 228 ? -16.480 -2.392 -8.492 1.00 77.56 228 GLY A CA 1
ATOM 1763 C C . GLY A 1 228 ? -16.796 -3.806 -7.960 1.00 77.56 228 GLY A C 1
ATOM 1764 O O . GLY A 1 228 ? -17.649 -3.954 -7.082 1.00 77.56 228 GLY A O 1
ATOM 1765 N N . THR A 1 229 ? -16.063 -4.823 -8.414 1.00 90.00 229 THR A N 1
ATOM 1766 C CA . THR A 1 229 ? -16.234 -6.232 -7.998 1.00 90.00 229 THR A CA 1
ATOM 1767 C C . THR A 1 229 ? -15.856 -6.469 -6.533 1.00 9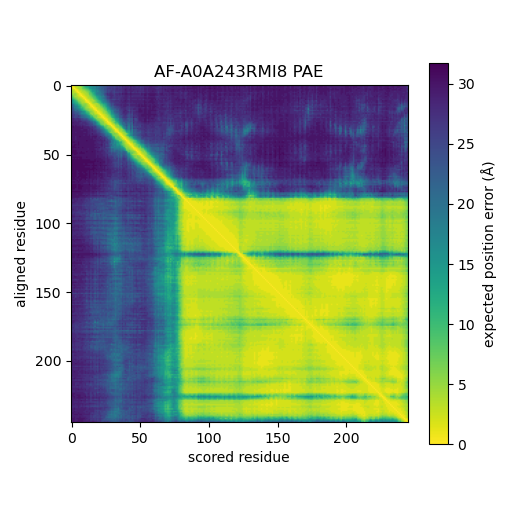0.00 229 THR A C 1
ATOM 1769 O O . THR A 1 229 ? -16.532 -7.207 -5.820 1.00 90.00 229 THR A O 1
ATOM 1772 N N . HIS A 1 230 ? -14.796 -5.806 -6.060 1.00 95.25 230 HIS A N 1
ATOM 1773 C CA . HIS A 1 230 ? -14.324 -5.911 -4.679 1.00 95.25 230 HIS A CA 1
ATOM 1774 C C . HIS A 1 230 ? -14.506 -4.593 -3.922 1.00 95.25 230 HIS A C 1
ATOM 1776 O O . HIS A 1 230 ? -14.383 -3.497 -4.475 1.00 95.25 230 HIS A O 1
ATOM 1782 N N . ARG A 1 231 ? -14.773 -4.702 -2.619 1.00 96.50 231 ARG A N 1
ATOM 1783 C CA . ARG A 1 231 ? -14.869 -3.571 -1.684 1.00 96.50 231 ARG A CA 1
ATOM 1784 C C . ARG A 1 231 ? -13.915 -3.716 -0.512 1.00 96.50 231 ARG A C 1
ATOM 1786 O O . ARG A 1 231 ? -13.558 -4.832 -0.136 1.00 96.50 231 ARG A O 1
ATOM 1793 N N . ALA A 1 232 ? -13.517 -2.591 0.069 1.00 96.50 232 ALA A N 1
ATOM 1794 C CA . ALA A 1 232 ? -12.889 -2.574 1.383 1.00 96.50 232 ALA A CA 1
ATOM 1795 C C . ALA A 1 232 ? -13.872 -3.070 2.458 1.00 96.50 232 ALA A C 1
ATOM 1797 O O . ALA A 1 232 ? -15.083 -3.141 2.237 1.00 96.50 232 ALA A O 1
ATOM 1798 N N . PHE A 1 233 ? -13.347 -3.431 3.627 1.00 96.94 233 PHE A N 1
ATOM 1799 C CA . PHE A 1 233 ? -14.169 -3.958 4.711 1.00 96.94 233 PHE A CA 1
ATOM 1800 C C . PHE A 1 233 ? -15.079 -2.856 5.285 1.00 96.94 233 PHE A C 1
ATOM 1802 O O . PHE A 1 233 ? -14.678 -1.689 5.312 1.00 96.94 233 PHE A O 1
ATOM 1809 N N . PRO A 1 234 ? -16.296 -3.186 5.763 1.00 96.38 234 PRO A N 1
ATOM 1810 C CA . PRO A 1 234 ? -17.205 -2.195 6.337 1.00 96.38 234 PRO A CA 1
ATOM 1811 C C . PRO A 1 234 ? -16.543 -1.361 7.443 1.00 96.38 234 PRO A C 1
ATOM 1813 O O . PRO A 1 234 ? -15.873 -1.904 8.316 1.00 96.38 234 PRO A O 1
ATOM 1816 N N . GLY A 1 235 ? -16.723 -0.038 7.399 1.00 94.31 235 GLY A N 1
ATOM 1817 C CA . GLY A 1 235 ? -16.092 0.905 8.334 1.00 94.31 235 GLY A CA 1
ATOM 1818 C C . GLY A 1 235 ? -14.670 1.341 7.951 1.00 94.31 235 GLY A C 1
ATOM 1819 O O . GLY A 1 235 ? -14.127 2.251 8.582 1.00 94.31 235 GLY A O 1
ATOM 1820 N N . GLN A 1 236 ? -14.070 0.745 6.914 1.00 96.75 236 GLN A N 1
ATOM 1821 C CA . GLN A 1 236 ? -12.804 1.199 6.345 1.00 96.75 236 GLN A CA 1
ATOM 1822 C C . GLN A 1 236 ? -13.026 2.324 5.325 1.00 96.75 236 GLN A C 1
ATOM 1824 O O . GLN A 1 236 ? -13.824 2.198 4.401 1.00 96.75 236 GLN A O 1
ATOM 1829 N N . GLY A 1 237 ? -12.241 3.394 5.440 1.00 93.88 237 GLY A N 1
ATOM 1830 C CA . GLY A 1 237 ? -12.148 4.473 4.458 1.00 93.88 237 GLY A CA 1
ATOM 1831 C C . GLY A 1 237 ? -10.733 4.664 3.910 1.00 93.88 237 GLY A C 1
ATOM 1832 O O . GLY A 1 237 ? -9.745 4.185 4.479 1.00 93.88 237 GLY A O 1
ATOM 1833 N N . TYR A 1 238 ? -10.631 5.422 2.821 1.00 91.88 238 TYR A N 1
ATOM 1834 C CA . TYR A 1 238 ? -9.366 5.828 2.214 1.00 91.88 238 TYR A CA 1
ATOM 1835 C C . TYR A 1 238 ? -9.414 7.301 1.817 1.00 91.88 238 TYR A C 1
ATOM 1837 O O . TYR A 1 238 ? -10.393 7.751 1.227 1.00 91.88 238 TYR A O 1
ATOM 1845 N N . ILE A 1 239 ? -8.359 8.054 2.136 1.00 89.50 239 ILE A N 1
ATOM 1846 C CA . ILE A 1 239 ? -8.285 9.483 1.822 1.00 89.50 239 ILE A CA 1
ATOM 1847 C C . ILE A 1 239 ? -6.917 9.885 1.271 1.00 89.50 239 ILE A C 1
ATOM 1849 O O . ILE A 1 239 ? -5.861 9.491 1.773 1.00 89.50 239 ILE A O 1
ATOM 1853 N N . GLY A 1 240 ? -6.946 10.724 0.237 1.00 87.38 240 GLY A N 1
ATOM 1854 C CA . GLY A 1 240 ? -5.768 11.404 -0.279 1.00 87.38 240 GLY A CA 1
ATOM 1855 C C . GLY A 1 240 ? -5.451 12.669 0.509 1.00 87.38 240 GLY A C 1
ATOM 1856 O O . GLY A 1 240 ? -6.318 13.520 0.685 1.00 87.38 240 GLY A O 1
ATOM 1857 N N . LEU A 1 241 ? -4.203 12.824 0.947 1.00 84.75 241 LEU A N 1
ATOM 1858 C CA . LEU A 1 241 ? -3.731 14.038 1.613 1.00 84.75 241 LEU A CA 1
ATOM 1859 C C . LEU A 1 241 ? -2.976 14.938 0.634 1.00 84.75 241 LEU A C 1
ATOM 1861 O O . LEU A 1 241 ? -2.150 14.466 -0.144 1.00 84.75 241 LEU A O 1
ATOM 1865 N N . ARG A 1 242 ? -3.198 16.249 0.723 1.00 81.56 242 ARG A N 1
ATOM 1866 C CA . ARG A 1 242 ? -2.407 17.264 0.017 1.00 81.56 242 ARG A CA 1
ATOM 1867 C C . ARG A 1 242 ? -1.909 18.293 1.022 1.00 81.56 242 ARG A C 1
ATOM 1869 O O . ARG A 1 242 ? -2.650 18.677 1.926 1.00 81.56 242 ARG A O 1
ATOM 1876 N N . ALA A 1 243 ? -0.652 18.709 0.887 1.00 75.94 243 ALA A N 1
ATOM 1877 C CA . ALA A 1 243 ? -0.183 19.886 1.605 1.00 75.94 243 ALA A CA 1
ATOM 1878 C C . ALA A 1 243 ? -0.928 21.105 1.048 1.00 75.94 243 ALA A C 1
ATOM 1880 O O . ALA A 1 243 ? -1.137 21.186 -0.161 1.00 75.94 243 ALA A O 1
ATOM 1881 N N . ARG A 1 244 ? -1.361 22.013 1.925 1.00 72.50 244 ARG A N 1
ATOM 1882 C CA . ARG A 1 244 ? -1.815 23.331 1.481 1.00 72.50 244 ARG A CA 1
ATOM 1883 C C . ARG A 1 244 ? -0.587 24.119 1.032 1.00 72.50 244 ARG A C 1
ATOM 1885 O O . ARG A 1 244 ? 0.400 24.139 1.770 1.00 72.50 244 ARG A O 1
ATOM 1892 N N . GLU A 1 245 ? -0.663 24.668 -0.174 1.00 56.84 245 GLU A N 1
ATOM 1893 C CA . GLU A 1 245 ? 0.297 25.641 -0.707 1.00 56.84 245 GLU A CA 1
ATOM 1894 C C . GLU A 1 245 ? 0.168 26.984 0.018 1.00 56.84 245 GLU A C 1
ATOM 1896 O O . GLU A 1 245 ? -0.971 27.328 0.424 1.00 56.84 245 GLU A O 1
#

Sequence (245 aa):
MGPLQGDPPACFPHARPFHQPRRPRARPGSFAVRARLRKGKAPRFPPALSPAAGRPLSTGRVPQSSSPGGISVSAAGLPAWDQSTAATYLAQGRPEREAYRKARADMRQMASRIRRARDAAGNLELWVSEFGRWSGHPEYQRARAYARQALDDPAYRALYRQGTREALAARMPAGWEPTEAQIDTGLVHTDKALPFVLNAVGILNTSQAVTAYSKPSAHFQYFFTEGGTHRAFPGQGYIGLRARE

Foldseek 3Di:
DDDDDDDDDDDDDDDDDDDDDDDDDDDDDDDDDDDDDDDDDDDDDDDDDDDDDDDDDDDDDDDPDPDADEDEAAADDQPQQLQLQLLLVVLLVDDNVVSSVVSSVVRNVSNVVVVVVCVVVVDPRHHHDDLVVCVPPPLLVVLLVVLVVCCVPVVLVVLLLVQLQCVSCVPPDPPDGGDPVSSVSNSSNVSSCRSCLQPVCRSSVHQADEAEDQDDGPSSCQQVDPPHPHHGDPRYHYYHDDDDD

Organism: NCBI:txid487165

Solvent-accessible surface area (backbone atoms only — not comparable to full-atom values): 15547 Å² total; per-residue (Å²): 138,86,87,83,88,80,82,84,85,86,79,83,81,81,86,73,86,82,82,77,80,91,75,80,93,81,76,89,84,87,85,89,86,79,91,78,90,80,92,82,86,85,85,85,84,88,85,88,86,86,90,89,86,87,86,88,88,83,93,77,87,78,91,81,77,93,69,92,85,65,70,79,61,50,56,78,74,74,81,44,62,21,52,37,47,15,25,45,32,42,33,71,68,39,58,66,74,57,16,43,54,49,20,46,50,54,50,53,51,49,25,55,51,49,52,52,53,38,64,73,65,71,51,85,74,64,46,42,64,54,62,55,78,40,64,84,36,67,45,32,46,51,33,37,52,51,58,54,57,46,49,75,41,64,71,50,36,51,34,51,52,48,50,38,46,53,64,61,36,74,82,50,64,90,91,54,76,75,51,73,70,25,39,60,40,27,41,53,32,52,65,55,49,46,19,52,56,30,26,36,15,63,60,69,73,41,84,60,33,70,40,75,36,74,71,75,47,69,50,68,47,47,33,73,44,84,92,50,97,52,67,45,41,87,49,38,38,76,46,71,46,75,84,82,130

Radius of gyration: 25.59 Å; Cα contacts (8 Å, |Δi|>4): 240; chains: 1; bounding box: 77×64×88 Å

Mean predicted aligned error: 15.06 Å

pLDDT: mean 70.72, std 27.73, range [20.59, 98.06]

Nearest PDB structures (foldseek):
  3oqv-assembly1_A  TM=8.321E-01  e=9.674E-08  Streptomyces noursei
  4q24-assembly1_A  TM=8.427E-01  e=2.416E-07  Streptomyces noursei
  3oqj-assembly2_B  TM=8.089E-01  e=4.369E-07  Bacillus licheniformis DSM 13 = ATCC 14580
  6ez3-assembly1_A  TM=8.100E-01  e=2.877E-06  Staphylococcus haemolyticus JCSC1435
  5ocd-assembly6_F  TM=6.317E-01  e=2.442E-02  Fluoribacter dumoffii NY 23

InterPro domains:
  IPR030903 Cyclodipeptide synthase [PF16715] (82-239)
  IPR030903 Cyclodipeptide synthase [TIGR04539] (82-242)
  IPR038622 Cyclodipeptide synthase superfamily [G3DSA:3.40.50.11710] (79-245)